Protein AF-A0A0E3SSD9-F1 (afdb_monomer_lite)

Secondary structure (DSSP, 8-state):
----PPPEEEE-TTS-EEEES---EE-TTSPBPP--SEEEE--BS--TTTTB--SGGGTTT---SPPTTSPP--EEEEE-SS-EEEEESTT-----HHHHH-TTTB-SS-SSSB-TTSS-HHHHHHHHTT-TTS-EEEEETTEEE----PPPEEEE-TTS-EEEES-EEE-TT----S-SSEEEE--BS--SSTTB--STTTTTT---TT-

Foldseek 3Di:
DPPQDFWAWEDDFLAFTKIANDQAEAEQVRDGDDDDRIFTAAQALPDPPPRGDPPCSVVPVQGLDAAPPQDDQDWDWDDDDFKIKIFGLRQQLVPCQCCVPCVQAAPDPDPVRGDCVSDDVVSVQVSQVVRQALRMWMDGPNDTGRADDDDFHWYHYFLFWTKTASHYYHYPVDDDGPYNGIHTAHRNSPANNPRHRNNCSVVVVRGDPVD

Sequence (211 aa):
MEKETSPSINVSKNGPYIVKDLKTLRNSKGVFIETKPVIALCRCGGSSNMPFCDGTHLKNDFSGEKEKDRVPDRVDSYVGKHITIHRNRDVCSHVGHCVRNLPSVFKKGEEPWADPDAADPEEIARLIRTCPSGALSYTVNGELHKDYSHGPEIFVLKDGPYNVTGVRLDDPDGSVPETQDHYALCRCGKSRNKPFCDGRHSSAEFKDRKN

InterPro domains:
  IPR010693 Divergent 4Fe-4S mono-cluster [PF06902] (78-139)
  IPR018967 Iron-binding zinc finger, CDGSH type [PF09360] (14-57)
  IPR018967 Iron-binding zinc finger, CDGSH type [PF09360] (159-202)
  IPR018967 Iron-binding zinc finger, CDGSH type [SM00704] (29-63)
  IPR018967 Iron-binding zinc finger, CDGSH type [SM00704] (164-207)
  IPR042216 MitoNEET, CDGSH iron-sulfur domain [G3DSA:3.40.5.90] (6-71)
  IPR042216 MitoNEET, CDGSH iron-sulfur domain [G3DSA:3.40.5.90] (152-211)
  IPR052950 CDGSH iron-sulfur domain-containing protein [PTHR46491] (178-207)

pLDDT: mean 94.8, std 7.68, range [40.22, 98.81]

Organism: NCBI:txid1434104

Radius of gyration: 17.46 Å; chains: 1; bounding box: 55×33×51 Å

Structure (mmCIF, N/CA/C/O backbone):
data_AF-A0A0E3SSD9-F1
#
_entry.id   AF-A0A0E3SSD9-F1
#
loop_
_atom_site.group_PDB
_atom_site.id
_atom_site.type_symbol
_atom_site.label_atom_id
_atom_site.label_alt_id
_atom_site.label_comp_id
_atom_site.label_asym_id
_atom_site.label_entity_id
_atom_site.label_seq_id
_atom_site.pdbx_PDB_ins_code
_atom_site.Cartn_x
_atom_site.Cartn_y
_atom_site.Cartn_z
_atom_site.occupancy
_atom_site.B_iso_or_equiv
_atom_site.auth_seq_id
_atom_site.auth_comp_id
_atom_site.auth_asym_id
_atom_site.auth_atom_id
_atom_site.pdbx_PDB_model_num
ATOM 1 N N . MET A 1 1 ? 33.917 2.398 8.512 1.00 40.22 1 MET A N 1
ATOM 2 C CA . MET A 1 1 ? 32.518 2.374 8.982 1.00 40.22 1 MET A CA 1
ATOM 3 C C . MET A 1 1 ? 31.668 2.903 7.846 1.00 40.22 1 MET A C 1
ATOM 5 O O . MET A 1 1 ? 31.628 4.110 7.640 1.00 40.22 1 MET A O 1
ATOM 9 N N . GLU A 1 2 ? 31.109 2.011 7.030 1.00 47.78 2 GLU A N 1
ATOM 10 C CA . GLU A 1 2 ? 30.095 2.410 6.052 1.00 47.78 2 GLU A CA 1
ATOM 11 C C . GLU A 1 2 ? 28.906 2.956 6.850 1.00 47.78 2 GLU A C 1
ATOM 13 O O . GLU A 1 2 ? 28.436 2.298 7.776 1.00 47.78 2 GLU A O 1
ATOM 18 N N . LYS A 1 3 ? 28.482 4.197 6.581 1.00 46.81 3 LYS A N 1
ATOM 19 C CA . LYS A 1 3 ? 27.206 4.693 7.107 1.00 46.81 3 LYS A CA 1
ATOM 20 C C . LYS A 1 3 ? 26.140 3.749 6.563 1.00 46.81 3 LYS A C 1
ATOM 22 O O . LYS A 1 3 ? 25.983 3.699 5.347 1.00 46.81 3 LYS A O 1
ATOM 27 N N . GLU A 1 4 ? 25.442 3.016 7.427 1.00 56.69 4 GLU A N 1
ATOM 28 C CA . GLU A 1 4 ? 24.241 2.297 7.009 1.00 56.69 4 GLU A CA 1
ATOM 29 C C . GLU A 1 4 ? 23.265 3.325 6.437 1.00 56.69 4 GLU A C 1
ATOM 31 O O . GLU A 1 4 ? 22.736 4.180 7.149 1.00 56.69 4 GLU A O 1
ATOM 36 N N . THR A 1 5 ? 23.104 3.315 5.118 1.00 73.38 5 THR A N 1
ATOM 37 C CA . THR A 1 5 ? 22.121 4.141 4.437 1.00 73.38 5 THR A CA 1
ATOM 38 C C . THR A 1 5 ? 20.762 3.468 4.582 1.00 73.38 5 THR A C 1
ATOM 40 O O . THR A 1 5 ? 20.596 2.285 4.286 1.00 73.38 5 THR A O 1
ATOM 43 N N . SER A 1 6 ? 19.775 4.203 5.096 1.00 89.56 6 SER A N 1
ATOM 44 C CA . SER A 1 6 ? 18.406 3.698 5.195 1.00 89.56 6 SER A CA 1
ATOM 45 C C . SER A 1 6 ? 17.807 3.547 3.792 1.00 89.56 6 SER A C 1
ATOM 47 O O . SER A 1 6 ? 17.923 4.478 2.985 1.00 89.56 6 SER A O 1
ATOM 49 N N . PRO A 1 7 ? 17.148 2.417 3.482 1.00 95.69 7 PRO A N 1
ATOM 50 C CA . PRO A 1 7 ? 16.584 2.204 2.162 1.00 95.69 7 PRO A CA 1
ATOM 51 C C . PRO A 1 7 ? 15.482 3.220 1.863 1.00 95.69 7 PRO A C 1
ATOM 53 O O . PRO A 1 7 ? 14.740 3.666 2.744 1.00 95.69 7 PRO A O 1
ATOM 56 N N . SER A 1 8 ? 15.364 3.578 0.588 1.00 96.88 8 SER A N 1
ATOM 57 C CA . SER A 1 8 ? 14.369 4.542 0.114 1.00 96.88 8 SER A CA 1
ATOM 58 C C . SER A 1 8 ? 13.805 4.147 -1.241 1.00 96.88 8 SER A C 1
ATOM 60 O O . SER A 1 8 ? 14.461 3.467 -2.033 1.00 96.88 8 SER A O 1
ATOM 62 N N . ILE A 1 9 ? 12.583 4.597 -1.506 1.00 98.31 9 ILE A N 1
ATOM 63 C CA . ILE A 1 9 ? 11.909 4.480 -2.794 1.00 98.31 9 ILE A CA 1
ATOM 64 C C . ILE A 1 9 ? 11.649 5.885 -3.311 1.00 98.31 9 ILE A C 1
ATOM 66 O O . ILE A 1 9 ? 10.838 6.605 -2.741 1.00 98.31 9 ILE A O 1
ATOM 70 N N . ASN A 1 10 ? 12.269 6.254 -4.427 1.00 98.06 10 ASN A N 1
ATOM 71 C CA . ASN A 1 10 ? 11.903 7.457 -5.158 1.00 98.06 10 ASN A CA 1
ATOM 72 C C . ASN A 1 10 ? 10.905 7.135 -6.276 1.00 98.06 10 ASN A C 1
ATOM 74 O O . ASN A 1 10 ? 11.099 6.198 -7.057 1.00 98.06 10 ASN A O 1
ATOM 78 N N . VAL A 1 11 ? 9.836 7.921 -6.364 1.00 98.19 11 VAL A N 1
ATOM 79 C CA . VAL A 1 11 ? 8.842 7.801 -7.431 1.00 98.19 11 VAL A CA 1
ATOM 80 C C . VAL A 1 11 ? 9.292 8.646 -8.623 1.00 98.19 11 VAL A C 1
ATOM 82 O O . VAL A 1 11 ? 9.301 9.871 -8.566 1.00 98.19 11 VAL A O 1
ATOM 85 N N . SER A 1 12 ? 9.674 7.998 -9.727 1.00 97.19 12 SER A N 1
ATOM 86 C CA . SER A 1 12 ? 10.020 8.713 -10.959 1.00 97.19 12 SER A CA 1
ATOM 87 C C . SER A 1 12 ? 8.753 9.148 -11.696 1.00 97.19 12 SER A C 1
ATOM 89 O O . SER A 1 12 ? 7.863 8.321 -11.927 1.00 97.19 12 SER A O 1
ATOM 91 N N . LYS A 1 13 ? 8.672 10.417 -12.118 1.00 96.44 13 LYS A N 1
ATOM 92 C CA . LYS A 1 13 ? 7.549 10.947 -12.907 1.00 96.44 13 LYS A CA 1
ATOM 93 C C . LYS A 1 13 ? 7.315 10.104 -14.161 1.00 96.44 13 LYS A C 1
ATOM 95 O O . LYS A 1 13 ? 8.230 9.918 -14.956 1.00 96.44 13 LYS A O 1
ATOM 100 N N . ASN A 1 14 ? 6.100 9.567 -14.316 1.00 97.12 14 ASN A N 1
ATOM 101 C CA . ASN A 1 14 ? 5.726 8.632 -15.395 1.00 97.12 14 ASN A CA 1
ATOM 102 C C . ASN A 1 14 ? 6.717 7.465 -15.596 1.00 97.12 14 ASN A C 1
ATOM 104 O O . ASN A 1 14 ? 6.816 6.888 -16.674 1.00 97.12 14 ASN A O 1
ATOM 108 N N . GLY A 1 15 ? 7.453 7.109 -14.545 1.00 97.50 15 GLY A N 1
ATOM 109 C CA . GLY A 1 15 ? 8.540 6.144 -14.588 1.00 97.50 15 GLY A CA 1
ATOM 110 C C . GLY A 1 15 ? 8.447 5.080 -13.493 1.00 97.50 15 GLY A C 1
ATOM 111 O O . GLY A 1 15 ? 7.407 4.933 -12.837 1.00 97.50 15 GLY A O 1
ATOM 112 N N . PRO A 1 16 ? 9.519 4.295 -13.313 1.00 98.62 16 PRO A N 1
ATOM 113 C CA . PRO A 1 16 ? 9.596 3.244 -12.306 1.00 98.62 16 PRO A CA 1
ATOM 114 C C . PRO A 1 16 ? 9.715 3.793 -10.879 1.00 98.62 16 PRO A C 1
ATOM 116 O O . PRO A 1 16 ? 9.909 4.987 -10.655 1.00 98.62 16 PRO A O 1
ATOM 119 N N . TYR A 1 17 ? 9.656 2.884 -9.911 1.00 98.81 17 TYR A N 1
ATOM 120 C CA . TYR A 1 17 ? 10.151 3.151 -8.565 1.00 98.81 17 TYR A CA 1
ATOM 121 C C . TYR A 1 17 ? 11.665 2.939 -8.539 1.00 98.81 17 TYR A C 1
ATOM 123 O O . TYR A 1 17 ? 12.134 1.857 -8.891 1.00 98.81 17 TYR A O 1
ATOM 131 N N . ILE A 1 18 ? 12.426 3.950 -8.134 1.00 98.62 18 ILE A N 1
ATOM 132 C CA . ILE A 1 18 ? 13.876 3.854 -7.952 1.00 98.62 18 ILE A CA 1
ATOM 133 C C . ILE A 1 18 ? 14.143 3.507 -6.493 1.00 98.62 18 ILE A C 1
ATOM 135 O O . ILE A 1 18 ? 13.983 4.350 -5.615 1.00 98.62 18 ILE A O 1
ATOM 139 N N . VAL A 1 19 ? 14.528 2.262 -6.237 1.00 98.44 19 VAL A N 1
ATOM 140 C CA . VAL A 1 19 ? 14.798 1.758 -4.888 1.00 98.44 19 VAL A CA 1
ATOM 141 C C . VAL A 1 19 ? 16.296 1.807 -4.632 1.00 98.44 19 VAL A C 1
ATOM 143 O O . VAL A 1 19 ? 17.075 1.341 -5.468 1.00 98.44 19 VAL A O 1
ATOM 146 N N . LYS A 1 20 ? 16.694 2.363 -3.489 1.00 98.19 20 LYS A N 1
ATOM 147 C CA . LYS A 1 20 ? 18.092 2.474 -3.057 1.00 98.19 20 LYS A CA 1
ATOM 148 C C . LYS A 1 20 ? 18.333 1.665 -1.791 1.00 98.19 20 LYS A C 1
ATOM 150 O O . LYS A 1 20 ? 17.484 1.669 -0.903 1.00 98.19 20 LYS A O 1
ATOM 155 N N . ASP A 1 21 ? 19.484 1.003 -1.731 1.00 96.44 21 ASP A N 1
ATOM 156 C CA . ASP A 1 21 ? 20.052 0.339 -0.550 1.00 96.44 21 ASP A CA 1
ATOM 157 C C . ASP A 1 21 ? 19.151 -0.714 0.127 1.00 96.44 21 ASP A C 1
ATOM 159 O O . ASP A 1 21 ? 19.334 -1.070 1.291 1.00 96.44 21 ASP A O 1
ATOM 163 N N . LEU A 1 22 ? 18.184 -1.271 -0.610 1.00 97.00 22 LEU A N 1
ATOM 164 C CA . LEU A 1 22 ? 17.330 -2.356 -0.129 1.00 97.00 22 LEU A CA 1
ATOM 165 C C . LEU A 1 22 ? 18.008 -3.716 -0.338 1.00 97.00 22 LEU A C 1
ATOM 167 O O . LEU A 1 22 ? 18.375 -4.066 -1.460 1.00 97.00 22 LEU A O 1
ATOM 171 N N . LYS A 1 23 ? 18.102 -4.523 0.723 1.00 96.38 23 LYS A N 1
ATOM 172 C CA . LYS A 1 23 ? 18.657 -5.895 0.687 1.00 96.38 23 LYS A CA 1
ATOM 173 C C . LYS A 1 23 ? 17.583 -6.993 0.663 1.00 96.38 23 LYS A C 1
ATOM 175 O O . LYS A 1 23 ? 17.869 -8.147 0.373 1.00 96.38 23 LYS A O 1
ATOM 180 N N . THR A 1 24 ? 16.346 -6.633 0.976 1.00 97.19 24 THR A N 1
ATOM 181 C CA . THR A 1 24 ? 15.229 -7.530 1.298 1.00 97.19 24 THR A CA 1
ATOM 182 C C . THR A 1 24 ? 14.100 -7.344 0.285 1.00 97.19 24 THR A C 1
ATOM 184 O O . THR A 1 24 ? 13.048 -6.780 0.570 1.00 97.19 24 THR A O 1
ATOM 187 N N . LEU A 1 25 ? 14.334 -7.800 -0.946 1.00 98.25 25 LEU A N 1
ATOM 188 C CA . LEU A 1 25 ? 13.302 -7.902 -1.977 1.00 98.25 25 LEU A CA 1
ATOM 189 C C . LEU A 1 25 ? 12.873 -9.366 -2.094 1.00 98.25 25 LEU A C 1
ATOM 191 O O . LEU A 1 25 ? 13.704 -10.224 -2.383 1.00 98.25 25 LEU A O 1
ATOM 195 N N . ARG A 1 26 ? 11.589 -9.668 -1.885 1.00 97.56 26 ARG A N 1
ATOM 196 C CA . ARG A 1 26 ? 11.049 -11.036 -1.958 1.00 97.56 26 ARG A CA 1
ATOM 197 C C . ARG A 1 26 ? 9.900 -11.146 -2.946 1.00 97.56 26 ARG A C 1
ATOM 199 O O . ARG A 1 26 ? 9.116 -10.217 -3.112 1.00 97.56 26 ARG A O 1
ATOM 206 N N . ASN A 1 27 ? 9.795 -12.296 -3.598 1.00 96.31 27 ASN A N 1
ATOM 207 C CA . ASN A 1 27 ? 8.688 -12.616 -4.493 1.00 96.31 27 ASN A CA 1
ATOM 208 C C . ASN A 1 27 ? 7.567 -13.380 -3.762 1.00 96.31 27 ASN A C 1
ATOM 210 O O . ASN A 1 27 ? 7.708 -13.769 -2.604 1.00 96.31 27 ASN A O 1
ATOM 214 N N . SER A 1 28 ? 6.465 -13.649 -4.459 1.00 95.56 28 SER A N 1
ATOM 215 C CA . SER A 1 28 ? 5.277 -14.304 -3.901 1.00 95.56 28 SER A CA 1
ATOM 216 C C . SER A 1 28 ? 5.506 -15.748 -3.436 1.00 95.56 28 SER A C 1
ATOM 218 O O . SER A 1 28 ? 4.728 -16.269 -2.640 1.00 95.56 28 SER A O 1
ATOM 220 N N . LYS A 1 29 ? 6.594 -16.382 -3.892 1.00 95.00 29 LYS A N 1
ATOM 221 C CA . LYS A 1 29 ? 7.043 -17.722 -3.481 1.00 95.00 29 LYS A CA 1
ATOM 222 C C . LYS A 1 29 ? 7.970 -17.681 -2.259 1.00 95.00 29 LYS A C 1
ATOM 224 O O . LYS A 1 29 ? 8.508 -18.713 -1.876 1.00 95.00 29 LYS A O 1
ATOM 229 N N . GLY A 1 30 ? 8.196 -16.501 -1.676 1.00 94.19 30 GLY A N 1
ATOM 230 C CA . GLY A 1 30 ? 9.108 -16.297 -0.549 1.00 94.19 30 GLY A CA 1
ATOM 231 C C . GLY A 1 30 ? 10.590 -16.285 -0.933 1.00 94.19 30 GLY A C 1
ATOM 232 O O . GLY A 1 30 ? 11.442 -16.266 -0.048 1.00 94.19 30 GLY A O 1
ATOM 233 N N . VAL A 1 31 ? 10.914 -16.284 -2.230 1.00 96.25 31 VAL A N 1
ATOM 234 C CA . VAL A 1 31 ? 12.299 -16.294 -2.715 1.00 96.25 31 VAL A CA 1
ATOM 235 C C . VAL A 1 31 ? 12.850 -14.871 -2.716 1.00 96.25 31 VAL A C 1
ATOM 237 O O . VAL A 1 31 ? 12.212 -13.955 -3.243 1.00 96.25 31 VAL A O 1
ATOM 240 N N . PHE A 1 32 ? 14.045 -14.696 -2.149 1.00 97.06 32 PHE A N 1
ATOM 241 C CA . PHE A 1 32 ? 14.790 -13.444 -2.235 1.00 97.06 32 PHE A CA 1
ATOM 242 C C . PHE A 1 32 ? 15.255 -13.193 -3.670 1.00 97.06 32 PHE A C 1
ATOM 244 O O . PHE A 1 32 ? 15.819 -14.071 -4.322 1.00 97.06 32 PHE A O 1
ATOM 251 N N . ILE A 1 33 ? 15.013 -11.981 -4.152 1.00 96.44 33 ILE A N 1
ATOM 252 C CA . ILE A 1 33 ? 15.488 -11.494 -5.440 1.00 96.44 33 ILE A CA 1
ATOM 253 C C . ILE A 1 33 ? 16.773 -10.710 -5.182 1.00 96.44 33 ILE A C 1
ATOM 255 O O . ILE A 1 33 ? 16.797 -9.833 -4.320 1.00 96.44 33 ILE A O 1
ATOM 259 N N . GLU A 1 34 ? 17.826 -11.010 -5.939 1.00 96.06 34 GLU A N 1
ATOM 260 C CA . GLU A 1 34 ? 19.091 -10.280 -5.865 1.00 96.06 34 GLU A CA 1
ATOM 261 C C . GLU A 1 34 ? 18.872 -8.778 -6.111 1.00 96.06 34 GLU A C 1
ATOM 263 O O . GLU A 1 34 ? 18.229 -8.373 -7.087 1.00 96.06 34 GLU A O 1
ATOM 268 N N . THR A 1 35 ? 19.414 -7.948 -5.220 1.00 96.38 35 THR A N 1
ATOM 269 C CA . THR A 1 35 ? 19.358 -6.491 -5.326 1.00 96.38 35 THR A CA 1
ATOM 270 C C . THR A 1 35 ? 20.739 -5.908 -5.608 1.00 96.38 35 THR A C 1
ATOM 272 O O . THR A 1 35 ? 21.778 -6.488 -5.302 1.00 96.38 35 THR A O 1
ATOM 275 N N . LYS A 1 36 ? 20.743 -4.724 -6.217 1.00 96.25 36 LYS A N 1
ATOM 276 C CA . LYS A 1 36 ? 21.919 -3.860 -6.379 1.00 96.25 36 LYS A CA 1
ATOM 277 C C . LYS A 1 36 ? 21.721 -2.611 -5.510 1.00 96.25 36 LYS A C 1
ATOM 279 O O . LYS A 1 36 ? 20.578 -2.351 -5.131 1.00 96.25 36 LYS A O 1
ATOM 284 N N . PRO A 1 37 ? 22.768 -1.797 -5.254 1.00 96.81 37 PRO A N 1
ATOM 285 C CA . PRO A 1 37 ? 22.624 -0.550 -4.494 1.00 96.81 37 PRO A CA 1
ATOM 286 C C . PRO A 1 37 ? 21.503 0.355 -5.016 1.00 96.81 37 PRO A C 1
ATOM 288 O O . PRO A 1 37 ? 20.844 1.043 -4.246 1.00 96.81 37 PRO A O 1
ATOM 291 N N . VAL A 1 38 ? 21.244 0.312 -6.328 1.00 98.06 38 VAL A N 1
ATOM 292 C CA . VAL A 1 38 ? 20.074 0.936 -6.945 1.00 98.06 38 VAL A CA 1
ATOM 293 C C . VAL A 1 38 ? 19.403 -0.051 -7.896 1.00 98.06 38 VAL A C 1
ATOM 295 O O . VAL A 1 38 ? 20.059 -0.623 -8.769 1.00 98.06 38 VAL A O 1
ATOM 298 N N . ILE A 1 39 ? 18.089 -0.217 -7.758 1.00 98.50 39 ILE A N 1
ATOM 299 C CA . ILE A 1 39 ? 17.244 -0.989 -8.679 1.00 98.50 39 ILE A CA 1
ATOM 300 C C . ILE A 1 39 ? 16.040 -0.153 -9.122 1.00 98.50 39 ILE A C 1
ATOM 302 O O . ILE A 1 39 ? 15.561 0.713 -8.393 1.00 98.50 39 ILE A O 1
ATOM 306 N N . ALA A 1 40 ? 15.525 -0.429 -10.318 1.00 98.69 40 ALA A N 1
ATOM 307 C CA . ALA A 1 40 ? 14.298 0.179 -10.822 1.00 98.69 40 ALA A CA 1
ATOM 308 C C . ALA A 1 40 ? 13.185 -0.875 -10.864 1.00 98.69 40 ALA A C 1
ATOM 310 O O . ALA A 1 40 ? 13.286 -1.839 -11.624 1.00 98.69 40 ALA A O 1
ATOM 311 N N . LEU A 1 41 ? 12.122 -0.697 -10.078 1.00 98.75 41 LEU A N 1
ATOM 312 C CA . LEU A 1 41 ? 10.953 -1.579 -10.076 1.00 98.75 41 LEU A CA 1
ATOM 313 C C . LEU A 1 41 ? 9.869 -1.055 -11.022 1.00 98.75 41 LEU A C 1
ATOM 315 O O . LEU A 1 41 ? 9.578 0.142 -11.079 1.00 98.75 41 LEU A O 1
ATOM 319 N N . CYS A 1 42 ? 9.254 -1.961 -11.779 1.00 98.50 42 CYS A N 1
ATOM 320 C CA . CYS A 1 42 ? 8.204 -1.629 -12.731 1.00 98.50 42 CYS A CA 1
ATOM 321 C C . CYS A 1 42 ? 6.972 -1.076 -12.004 1.00 98.50 42 CYS A C 1
ATOM 323 O O . CYS A 1 42 ? 6.457 -1.712 -11.086 1.00 98.50 42 CYS A O 1
ATOM 325 N N . ARG A 1 43 ? 6.484 0.082 -12.459 1.00 98.31 43 ARG A N 1
ATOM 326 C CA . ARG A 1 43 ? 5.251 0.729 -11.979 1.00 98.31 43 ARG A CA 1
ATOM 327 C C . ARG A 1 43 ? 4.117 0.708 -13.013 1.00 98.31 43 ARG A C 1
ATOM 329 O O . ARG A 1 43 ? 2.948 0.827 -12.654 1.00 98.31 43 ARG A O 1
ATOM 336 N N . CYS A 1 44 ? 4.458 0.540 -14.294 1.00 98.25 44 CYS A N 1
ATOM 337 C CA . CYS A 1 44 ? 3.515 0.636 -15.409 1.00 98.25 44 CYS A CA 1
ATOM 338 C C . CYS A 1 44 ? 2.775 -0.670 -15.741 1.00 98.25 44 CYS A C 1
ATOM 340 O O . CYS A 1 44 ? 1.892 -0.653 -16.592 1.00 98.25 44 CYS A O 1
ATOM 342 N N . GLY A 1 45 ? 3.160 -1.798 -15.134 1.00 97.19 45 GLY A N 1
ATOM 343 C CA . GLY A 1 45 ? 2.589 -3.125 -15.393 1.00 97.19 45 GLY A CA 1
ATOM 344 C C . GLY A 1 45 ? 3.005 -3.787 -16.712 1.00 97.19 45 GLY A C 1
ATOM 345 O O . GLY A 1 45 ? 2.616 -4.922 -16.953 1.00 97.19 45 GLY A O 1
ATOM 346 N N . GLY A 1 46 ? 3.782 -3.108 -17.561 1.00 96.62 46 GLY A N 1
ATOM 347 C CA . GLY A 1 46 ? 4.118 -3.583 -18.911 1.00 96.62 46 GLY A CA 1
ATOM 348 C C . GLY A 1 46 ? 5.489 -4.242 -19.070 1.00 96.62 46 GLY A C 1
ATOM 349 O O . GLY A 1 46 ? 5.808 -4.687 -20.166 1.00 96.62 46 GLY A O 1
ATOM 350 N N . SER A 1 47 ? 6.321 -4.280 -18.025 1.00 97.19 47 SER A N 1
ATOM 351 C CA . SER A 1 47 ? 7.691 -4.793 -18.154 1.00 97.19 47 SER A CA 1
ATOM 352 C C . SER A 1 47 ? 7.715 -6.285 -18.495 1.00 97.19 47 SER A C 1
ATOM 354 O O . SER A 1 47 ? 7.065 -7.102 -17.846 1.00 97.19 47 SER A O 1
ATOM 356 N N . SER A 1 48 ? 8.546 -6.664 -19.460 1.00 95.81 48 SER A N 1
ATOM 357 C CA . SER A 1 48 ? 8.871 -8.062 -19.749 1.00 95.81 48 SER A CA 1
ATOM 358 C C . SER A 1 48 ? 9.898 -8.631 -18.765 1.00 95.81 48 SER A C 1
ATOM 360 O O . SER A 1 48 ? 10.091 -9.847 -18.709 1.00 95.81 48 SER A O 1
ATOM 362 N N . ASN A 1 49 ? 10.542 -7.781 -17.961 1.00 94.81 49 ASN A N 1
ATOM 363 C CA . ASN A 1 49 ? 11.527 -8.150 -16.944 1.00 94.81 49 ASN A CA 1
ATOM 364 C C . ASN A 1 49 ? 11.012 -7.952 -15.506 1.00 94.81 49 ASN A C 1
ATOM 366 O O . ASN A 1 49 ? 11.788 -7.638 -14.605 1.00 94.81 49 ASN A O 1
ATOM 370 N N . MET A 1 50 ? 9.699 -8.092 -15.282 1.00 94.88 50 MET A N 1
ATOM 371 C CA . MET A 1 50 ? 9.110 -7.952 -13.945 1.00 94.88 50 MET A CA 1
ATOM 372 C C . MET A 1 50 ? 9.833 -8.817 -12.893 1.00 94.88 50 MET A C 1
ATOM 374 O O . MET A 1 50 ? 10.210 -9.951 -13.195 1.00 94.88 50 MET A O 1
ATOM 378 N N . PRO A 1 51 ? 10.021 -8.293 -11.665 1.00 97.06 51 PRO A N 1
ATOM 379 C CA . PRO A 1 51 ? 9.499 -7.017 -11.152 1.00 97.06 51 PRO A CA 1
ATOM 380 C C . PRO A 1 51 ? 10.304 -5.776 -11.576 1.00 97.06 51 PRO A C 1
ATOM 382 O O . PRO A 1 51 ? 9.908 -4.655 -11.264 1.00 97.06 51 PRO A O 1
ATOM 385 N N . PHE A 1 52 ? 11.408 -5.935 -12.301 1.00 98.19 52 PHE A N 1
ATOM 386 C CA . PHE A 1 52 ? 12.259 -4.821 -12.707 1.00 98.19 52 PHE A CA 1
ATOM 387 C C . PHE A 1 52 ? 11.677 -4.035 -13.882 1.00 98.19 52 PHE A C 1
ATOM 389 O O . PHE A 1 52 ? 10.905 -4.545 -14.693 1.00 98.19 52 PHE A O 1
ATOM 396 N N . CYS A 1 53 ? 12.045 -2.763 -13.975 1.00 98.31 53 CYS A N 1
ATOM 397 C CA . CYS A 1 53 ? 11.738 -1.910 -15.114 1.00 98.31 53 CYS A CA 1
ATOM 398 C C . CYS A 1 53 ? 12.662 -2.228 -16.298 1.00 98.31 53 CYS A C 1
ATOM 400 O O . CYS A 1 53 ? 13.865 -2.390 -16.119 1.00 98.31 53 CYS A O 1
ATOM 402 N N . ASP A 1 54 ? 12.106 -2.253 -17.507 1.00 97.88 54 ASP A N 1
ATOM 403 C CA . ASP A 1 54 ? 12.821 -2.453 -18.775 1.00 97.88 54 ASP A CA 1
ATOM 404 C C . ASP A 1 54 ? 12.626 -1.283 -19.764 1.00 97.88 54 ASP A C 1
ATOM 406 O O . ASP A 1 54 ? 12.947 -1.388 -20.945 1.00 97.88 54 ASP A O 1
ATOM 410 N N . GLY A 1 55 ? 12.066 -0.164 -19.292 1.00 98.06 55 GLY A N 1
ATOM 411 C CA . GLY A 1 55 ? 11.775 1.009 -20.120 1.00 98.06 55 GLY A CA 1
ATOM 412 C C . GLY A 1 55 ? 10.428 0.979 -20.849 1.00 98.06 55 GLY A C 1
ATOM 413 O O . GLY A 1 55 ? 10.085 1.967 -21.492 1.00 98.06 55 GLY A O 1
ATOM 414 N N . THR A 1 56 ? 9.616 -0.078 -20.715 1.00 98.31 56 THR A N 1
ATOM 415 C CA . THR A 1 56 ? 8.308 -0.174 -21.401 1.00 98.31 56 THR A CA 1
ATOM 416 C C . THR A 1 56 ? 7.366 1.003 -21.109 1.00 98.31 56 THR A C 1
ATOM 418 O O . THR A 1 56 ? 6.564 1.369 -21.963 1.00 98.31 56 THR A O 1
ATOM 421 N N . HIS A 1 57 ? 7.498 1.652 -19.946 1.00 98.12 57 HIS A N 1
ATOM 422 C CA . HIS A 1 57 ? 6.718 2.842 -19.578 1.00 98.12 57 HIS A CA 1
ATOM 423 C C . HIS A 1 57 ? 6.835 4.009 -20.579 1.00 98.12 57 HIS A C 1
ATOM 425 O O . HIS A 1 57 ? 5.907 4.797 -20.703 1.00 98.12 57 HIS A O 1
ATOM 431 N N . LEU A 1 58 ? 7.939 4.092 -21.331 1.00 97.88 58 LEU A N 1
ATOM 432 C CA . LEU A 1 58 ? 8.150 5.106 -22.373 1.00 97.88 58 LEU A CA 1
ATOM 433 C C . LEU A 1 58 ? 7.344 4.841 -23.653 1.00 97.88 58 LEU A C 1
ATOM 435 O O . LEU A 1 58 ? 7.291 5.696 -24.530 1.00 97.88 58 LEU A O 1
ATOM 439 N N . LYS A 1 59 ? 6.781 3.637 -23.795 1.00 97.56 59 LYS A N 1
ATOM 440 C CA . LYS A 1 59 ? 6.135 3.148 -25.023 1.00 97.56 59 LYS A CA 1
ATOM 441 C C . LYS A 1 59 ? 4.661 2.791 -24.833 1.00 97.56 59 LYS A C 1
ATOM 443 O O . LYS A 1 59 ? 4.013 2.424 -25.804 1.00 97.56 59 LYS A O 1
ATOM 448 N N . ASN A 1 60 ? 4.155 2.816 -23.599 1.00 96.31 60 ASN A N 1
ATOM 449 C CA . ASN A 1 60 ? 2.801 2.364 -23.266 1.00 96.31 60 ASN A CA 1
ATOM 450 C C . ASN A 1 60 ? 1.935 3.460 -22.626 1.00 96.31 60 ASN A C 1
ATOM 452 O O . ASN A 1 60 ? 0.996 3.141 -21.895 1.00 96.31 60 ASN A O 1
ATOM 456 N N . ASP A 1 61 ? 2.293 4.725 -22.868 1.00 95.50 61 ASP A N 1
ATOM 457 C CA . ASP A 1 61 ? 1.580 5.916 -22.392 1.00 95.50 61 ASP A CA 1
ATOM 458 C C . ASP A 1 61 ? 1.323 5.912 -20.878 1.00 95.50 61 ASP A C 1
ATOM 460 O O . ASP A 1 61 ? 0.300 6.395 -20.385 1.00 95.50 61 ASP A O 1
ATOM 464 N N . PHE A 1 62 ? 2.247 5.329 -20.107 1.00 97.81 62 PHE A N 1
ATOM 465 C CA . PHE A 1 62 ? 2.088 5.242 -18.666 1.00 97.81 62 PHE A CA 1
ATOM 466 C C . PHE A 1 62 ? 2.097 6.633 -18.028 1.00 97.81 62 PHE A C 1
ATOM 468 O O . PHE A 1 62 ? 3.092 7.355 -18.064 1.00 97.81 62 PHE A O 1
ATOM 475 N N . SER A 1 63 ? 0.990 6.962 -17.364 1.00 96.94 63 SER A N 1
ATOM 476 C CA . SER A 1 63 ? 0.881 8.124 -16.491 1.00 96.94 63 SER A CA 1
ATOM 477 C C . SER A 1 63 ? 0.968 7.701 -15.027 1.00 96.94 63 SER A C 1
ATOM 479 O O . SER A 1 63 ? 0.226 6.830 -14.560 1.00 96.94 63 SER A O 1
ATOM 481 N N . GLY A 1 64 ? 1.883 8.338 -14.301 1.00 95.88 64 GLY A N 1
ATOM 482 C CA . GLY A 1 64 ? 2.050 8.213 -12.858 1.00 95.88 64 GLY A CA 1
ATOM 483 C C . GLY A 1 64 ? 1.110 9.099 -12.042 1.00 95.88 64 GLY A C 1
ATOM 484 O O . GLY A 1 64 ? 1.150 9.004 -10.820 1.00 95.88 64 GLY A O 1
ATOM 485 N N . GLU A 1 65 ? 0.292 9.920 -12.701 1.00 95.50 65 GLU A N 1
ATOM 486 C CA . GLU A 1 65 ? -0.578 10.915 -12.075 1.00 95.50 65 GLU A CA 1
ATOM 487 C C . GLU A 1 65 ? -1.762 10.265 -11.338 1.00 95.50 65 GLU A C 1
ATOM 489 O O . GLU A 1 65 ? -2.235 9.171 -11.690 1.00 95.50 65 GLU A O 1
ATOM 494 N N . LYS A 1 66 ? -2.267 10.972 -10.322 1.00 94.75 66 LYS A N 1
ATOM 495 C CA . LYS A 1 66 ? -3.522 10.644 -9.633 1.00 94.75 66 LYS A CA 1
ATOM 496 C C . LYS A 1 66 ? -4.716 11.030 -10.515 1.00 94.75 66 LYS A C 1
ATOM 498 O O . LYS A 1 66 ? -4.771 12.131 -11.058 1.00 94.75 66 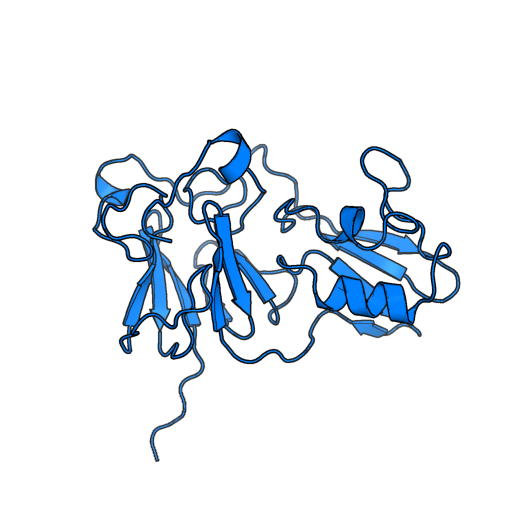LYS A O 1
ATOM 503 N N . GLU A 1 67 ? -5.694 10.138 -10.641 1.00 94.62 67 GLU A N 1
ATOM 504 C CA . GLU A 1 67 ? -6.930 10.404 -11.387 1.00 94.62 67 GLU A CA 1
ATOM 505 C C . GLU A 1 67 ? -7.903 11.254 -10.551 1.00 94.62 67 GLU A C 1
ATOM 507 O O . GLU A 1 67 ? -7.950 11.148 -9.326 1.00 94.62 67 GLU A O 1
ATOM 512 N N . LYS A 1 68 ? -8.704 12.103 -11.213 1.00 92.94 68 LYS A N 1
ATOM 513 C CA . LYS A 1 68 ? -9.631 13.040 -10.544 1.00 92.94 68 LYS A CA 1
ATOM 514 C C . LYS A 1 68 ? -10.765 12.345 -9.787 1.00 92.94 68 LYS A C 1
ATOM 516 O O . LYS A 1 68 ? -11.274 12.900 -8.823 1.00 92.94 68 LYS A O 1
ATOM 521 N N . ASP A 1 69 ? -11.163 11.158 -10.231 1.00 91.75 69 ASP A N 1
ATOM 522 C CA . ASP A 1 69 ? -12.241 10.353 -9.650 1.00 91.75 69 ASP A CA 1
ATOM 523 C C . ASP A 1 69 ? -11.714 9.248 -8.714 1.00 91.75 69 ASP A C 1
ATOM 525 O O . ASP A 1 69 ? -12.392 8.242 -8.473 1.00 91.75 69 ASP A O 1
ATOM 529 N N . ARG A 1 70 ? -10.489 9.415 -8.189 1.00 94.06 70 ARG A N 1
ATOM 530 C CA . ARG A 1 70 ? -9.977 8.590 -7.092 1.00 94.06 70 ARG A CA 1
ATOM 531 C C . ARG A 1 70 ? -10.800 8.802 -5.821 1.00 94.06 70 ARG A C 1
ATOM 533 O O . ARG A 1 70 ? -11.470 9.819 -5.646 1.00 94.06 70 ARG A O 1
ATOM 540 N N . VAL A 1 71 ? -10.699 7.846 -4.905 1.00 92.12 71 VAL A N 1
ATOM 541 C CA . VAL A 1 71 ? -11.217 8.023 -3.546 1.00 92.12 71 VAL A CA 1
ATOM 542 C C . VAL A 1 71 ? -10.479 9.205 -2.898 1.00 92.12 71 VAL A C 1
ATOM 544 O O . VAL A 1 71 ? -9.260 9.256 -2.994 1.00 92.12 71 VAL A O 1
ATOM 547 N N . PRO A 1 72 ? -11.168 10.183 -2.290 1.00 91.56 72 PRO A N 1
ATOM 548 C CA . PRO A 1 72 ? -10.493 11.276 -1.600 1.00 91.56 72 PRO A CA 1
ATOM 549 C C . PRO A 1 72 ? -9.721 10.791 -0.372 1.00 91.56 72 PRO A C 1
ATOM 551 O O . PRO A 1 72 ? -10.156 9.857 0.305 1.00 91.56 72 PRO A O 1
ATOM 554 N N . ASP A 1 73 ? -8.625 11.481 -0.060 1.00 92.38 73 ASP A N 1
ATOM 555 C CA . ASP A 1 73 ? -7.879 11.294 1.185 1.00 92.38 73 ASP A CA 1
ATOM 556 C C . ASP A 1 73 ? -8.735 11.727 2.378 1.00 92.38 73 ASP A C 1
ATOM 558 O O . ASP A 1 73 ? -9.038 12.909 2.561 1.00 92.38 73 ASP A O 1
ATOM 562 N N . ARG A 1 74 ? -9.222 10.732 3.121 1.00 92.12 74 ARG A N 1
ATOM 563 C CA . ARG A 1 74 ? -10.125 10.903 4.256 1.00 92.12 74 ARG A CA 1
ATOM 564 C C . ARG A 1 74 ? -9.998 9.715 5.199 1.00 92.12 74 ARG A C 1
ATOM 566 O O . ARG A 1 74 ? -10.106 8.558 4.778 1.00 92.12 74 ARG A O 1
ATOM 573 N N . VAL A 1 75 ? -9.871 10.037 6.483 1.00 95.62 75 VAL A N 1
ATOM 574 C CA . VAL A 1 75 ? -9.918 9.080 7.586 1.00 95.62 75 VAL A CA 1
ATOM 575 C C . VAL A 1 75 ? -11.336 9.014 8.147 1.00 95.62 75 VAL A C 1
ATOM 577 O O . VAL A 1 75 ? -11.880 10.019 8.602 1.00 95.62 75 VAL A O 1
ATOM 580 N N . ASP A 1 76 ? -11.926 7.824 8.116 1.00 96.50 76 ASP A N 1
ATOM 581 C CA . ASP A 1 76 ? -13.165 7.503 8.821 1.00 96.50 76 ASP A CA 1
ATOM 582 C C . ASP A 1 76 ? -12.829 6.844 10.167 1.00 96.50 76 ASP A C 1
ATOM 584 O O . ASP A 1 76 ? -11.941 5.992 10.234 1.00 96.50 76 ASP A O 1
ATOM 588 N N . SER A 1 77 ? -13.535 7.231 11.232 1.00 98.19 77 SER A N 1
ATOM 589 C CA . SER A 1 77 ? -13.301 6.740 12.596 1.00 98.19 77 SER A CA 1
ATOM 590 C C . SER A 1 77 ? -14.546 6.063 13.155 1.00 98.19 77 SER A C 1
ATOM 592 O O . SER A 1 77 ? -15.642 6.614 13.076 1.00 98.19 77 SER A O 1
ATOM 594 N N . TYR A 1 78 ? -14.357 4.898 13.767 1.00 98.44 78 TYR A N 1
ATOM 595 C CA . TYR A 1 78 ? -15.397 4.089 14.395 1.00 98.44 78 TYR A CA 1
ATOM 596 C C . TYR A 1 78 ? -15.052 3.963 15.874 1.00 98.44 78 TYR A C 1
ATOM 598 O O . TYR A 1 78 ? -14.032 3.370 16.223 1.00 98.44 78 TYR A O 1
ATOM 606 N N . VAL A 1 79 ? -15.863 4.576 16.732 1.00 98.50 79 VAL A N 1
ATOM 607 C CA . VAL A 1 79 ? -15.587 4.693 18.169 1.00 98.50 79 VAL A CA 1
ATOM 608 C C . VAL A 1 79 ? -16.282 3.556 18.911 1.00 98.50 79 VAL A C 1
ATOM 610 O O . VAL A 1 79 ? -17.506 3.467 18.872 1.00 98.50 79 VAL A O 1
ATOM 613 N N . GLY A 1 80 ? -15.505 2.708 19.585 1.00 98.25 80 GLY A N 1
ATOM 614 C CA . GLY A 1 80 ? -16.006 1.735 20.558 1.00 98.25 80 GLY A CA 1
ATOM 615 C C . GLY A 1 80 ? -15.664 2.125 21.992 1.00 98.25 80 GLY A C 1
ATOM 616 O O . GLY A 1 80 ? -15.088 3.182 22.256 1.00 98.25 80 GLY A O 1
ATOM 617 N N . LYS A 1 81 ? -15.990 1.240 22.935 1.00 98.12 81 LYS A N 1
ATOM 618 C CA . LYS A 1 81 ? -15.791 1.456 24.379 1.00 98.12 81 LYS A CA 1
ATOM 619 C C . LYS A 1 81 ? -14.321 1.465 24.789 1.00 98.12 81 LYS A C 1
ATOM 621 O O . LYS A 1 81 ? -13.945 2.198 25.700 1.00 98.12 81 LYS A O 1
ATOM 626 N N . HIS A 1 82 ? -13.505 0.630 24.146 1.00 98.25 82 HIS A N 1
ATOM 627 C CA . HIS A 1 82 ? -12.106 0.394 24.532 1.00 98.25 82 HIS A CA 1
ATOM 628 C C . HIS A 1 82 ? -11.100 0.662 23.410 1.00 98.25 82 HIS A C 1
ATOM 630 O O . HIS A 1 82 ? -9.907 0.792 23.676 1.00 98.25 82 HIS A O 1
ATOM 636 N N . ILE A 1 83 ? -11.569 0.763 22.166 1.00 98.75 83 ILE A N 1
ATOM 637 C CA . ILE A 1 83 ? -10.745 1.018 20.988 1.00 98.75 83 ILE A CA 1
ATOM 638 C C . ILE A 1 83 ? -11.530 1.853 19.978 1.00 98.75 83 ILE A C 1
ATOM 640 O O . ILE A 1 83 ? -12.730 1.665 19.786 1.00 98.75 83 ILE A O 1
ATOM 644 N N . THR A 1 84 ? -10.845 2.786 19.324 1.00 98.81 84 THR A N 1
ATOM 645 C CA . THR A 1 84 ? -11.343 3.467 18.125 1.00 98.81 84 THR A CA 1
ATOM 646 C C . THR A 1 84 ? -10.593 2.929 16.917 1.00 98.81 84 THR A C 1
ATOM 648 O O . THR A 1 84 ? -9.366 2.888 16.926 1.00 98.81 84 THR A O 1
ATOM 651 N N . ILE A 1 85 ? -11.318 2.512 15.882 1.00 98.75 85 ILE A N 1
ATOM 652 C CA . ILE A 1 85 ? -10.747 2.052 14.613 1.00 98.75 85 ILE A CA 1
ATOM 653 C C . ILE A 1 85 ? -10.720 3.232 13.646 1.00 98.75 85 ILE A C 1
ATOM 655 O O . ILE A 1 85 ? -11.744 3.883 13.444 1.00 98.75 85 ILE A O 1
ATOM 659 N N . HIS A 1 86 ? -9.583 3.469 13.003 1.00 98.25 86 HIS A N 1
ATOM 660 C CA . HIS A 1 86 ? -9.428 4.473 11.956 1.00 98.25 86 HIS A CA 1
ATOM 661 C C . HIS A 1 86 ? -9.171 3.799 10.611 1.00 98.25 86 HIS A C 1
ATOM 663 O O . HIS A 1 86 ? -8.441 2.809 10.521 1.00 98.25 86 HIS A O 1
ATOM 669 N N . ARG A 1 87 ? -9.761 4.349 9.551 1.00 97.06 87 ARG A N 1
ATOM 670 C CA . ARG A 1 87 ? -9.578 3.881 8.180 1.00 97.06 87 ARG A CA 1
ATOM 671 C C . ARG A 1 87 ? -9.324 5.052 7.243 1.00 97.06 87 ARG A C 1
ATOM 673 O O . ARG A 1 87 ? -10.254 5.797 6.949 1.00 97.06 87 ARG A O 1
ATOM 680 N N . ASN A 1 88 ? -8.124 5.141 6.675 1.00 96.25 88 ASN A N 1
ATOM 681 C CA . ASN A 1 88 ? -7.889 5.980 5.503 1.00 96.25 88 ASN A CA 1
ATOM 682 C C . ASN A 1 88 ? -8.315 5.226 4.234 1.00 96.25 88 ASN A C 1
ATOM 684 O O . ASN A 1 88 ? -7.737 4.202 3.856 1.00 96.25 88 ASN A O 1
ATOM 688 N N . ARG A 1 89 ? -9.367 5.711 3.569 1.00 92.94 89 ARG A N 1
ATOM 689 C CA . ARG A 1 89 ? -9.915 5.043 2.380 1.00 92.94 89 ARG A CA 1
ATOM 690 C C . ARG A 1 89 ? -9.041 5.201 1.138 1.00 92.94 89 ARG A C 1
ATOM 692 O O . ARG A 1 89 ? -9.097 4.321 0.282 1.00 92.94 89 ARG A O 1
ATOM 699 N N . ASP A 1 90 ? -8.263 6.273 1.037 1.00 92.50 90 ASP A N 1
ATOM 700 C CA . ASP A 1 90 ? -7.471 6.601 -0.153 1.00 92.50 90 ASP A CA 1
ATOM 701 C C . ASP A 1 90 ? -6.304 5.632 -0.364 1.00 92.50 90 ASP A C 1
ATOM 703 O O . ASP A 1 90 ? -6.030 5.207 -1.486 1.00 92.50 90 ASP A O 1
ATOM 707 N N . VAL A 1 91 ? -5.654 5.214 0.722 1.00 93.75 91 VAL A N 1
ATOM 708 C CA . VAL A 1 91 ? -4.513 4.284 0.677 1.00 93.75 91 VAL A CA 1
ATOM 709 C C . VAL A 1 91 ? -4.924 2.810 0.804 1.00 93.75 91 VAL A C 1
ATOM 711 O O . VAL A 1 91 ? -4.073 1.925 0.886 1.00 93.75 91 VAL A O 1
ATOM 714 N N . CYS A 1 92 ? -6.224 2.499 0.842 1.00 94.94 92 CYS A N 1
ATOM 715 C CA . CYS A 1 92 ? -6.692 1.119 0.951 1.00 94.94 92 CYS A CA 1
ATOM 716 C C . CYS A 1 92 ? -6.405 0.334 -0.339 1.00 94.94 92 CYS A C 1
ATOM 718 O O . CYS A 1 92 ? -6.985 0.604 -1.387 1.00 94.94 92 CYS A O 1
ATOM 720 N N . SER A 1 93 ? -5.599 -0.729 -0.251 1.00 95.75 93 SER A N 1
ATOM 721 C CA . SER A 1 93 ? -5.312 -1.596 -1.409 1.00 95.75 93 SER A CA 1
ATOM 722 C C . SER A 1 93 ? -6.464 -2.515 -1.813 1.00 95.75 93 SER A C 1
ATOM 724 O O . SER A 1 93 ? -6.332 -3.278 -2.770 1.00 95.75 93 SER A O 1
ATOM 726 N N . HIS A 1 94 ? -7.572 -2.477 -1.064 1.00 94.50 94 HIS A N 1
ATOM 727 C CA . HIS A 1 94 ? -8.753 -3.318 -1.248 1.00 94.50 94 HIS A CA 1
ATOM 728 C C . HIS A 1 94 ? -8.466 -4.828 -1.267 1.00 94.50 94 HIS A C 1
ATOM 730 O O . HIS A 1 94 ? -9.283 -5.619 -1.732 1.00 94.50 94 HIS A O 1
ATOM 736 N N . VAL A 1 95 ? -7.347 -5.255 -0.666 1.00 94.19 95 VAL A N 1
ATOM 737 C CA . VAL A 1 95 ? -6.978 -6.675 -0.590 1.00 94.19 95 VAL A CA 1
ATOM 738 C C . VAL A 1 95 ? -7.971 -7.492 0.236 1.00 94.19 95 VAL A C 1
ATOM 740 O O . VAL A 1 95 ? -8.023 -8.702 0.069 1.00 94.19 95 VAL A O 1
ATOM 743 N N . GLY A 1 96 ? -8.777 -6.868 1.104 1.00 94.44 96 GLY A N 1
ATOM 744 C CA . GLY A 1 96 ? -9.816 -7.531 1.903 1.00 94.44 96 GLY A CA 1
ATOM 745 C C . GLY A 1 96 ? -9.294 -8.288 3.129 1.00 94.44 96 GLY A C 1
ATOM 746 O O . GLY A 1 96 ? -9.969 -9.190 3.611 1.00 94.44 96 GLY A O 1
ATOM 747 N N . HIS A 1 97 ? -8.099 -7.939 3.619 1.00 96.69 97 HIS A N 1
ATOM 748 C CA . HIS A 1 97 ? -7.484 -8.544 4.809 1.00 96.69 97 HIS A CA 1
ATOM 749 C C . HIS A 1 97 ? -8.392 -8.464 6.041 1.00 96.69 97 HIS A C 1
ATOM 751 O O . HIS A 1 97 ? -8.657 -9.476 6.676 1.00 96.69 97 HIS A O 1
ATOM 757 N N . CYS A 1 98 ? -8.931 -7.282 6.333 1.00 97.50 98 CYS A N 1
ATOM 758 C CA . CYS A 1 98 ? -9.759 -7.046 7.513 1.00 97.50 98 CYS A CA 1
ATOM 759 C C . CYS A 1 98 ? -11.089 -7.815 7.486 1.00 97.50 98 CYS A C 1
ATOM 761 O O . CYS A 1 98 ? -11.357 -8.616 8.376 1.00 97.50 98 CYS A O 1
ATOM 763 N N . VAL A 1 99 ? -11.876 -7.648 6.420 1.00 97.50 99 VAL A N 1
ATOM 764 C CA . VAL A 1 99 ? -13.197 -8.288 6.270 1.00 97.50 99 VAL A CA 1
ATOM 765 C C . VAL A 1 99 ? -13.137 -9.816 6.188 1.00 97.50 99 VAL A C 1
ATOM 767 O O . VAL A 1 99 ? -14.133 -10.470 6.468 1.00 97.50 99 VAL A O 1
ATOM 770 N N . ARG A 1 100 ? -12.000 -10.406 5.790 1.00 97.31 100 ARG A N 1
ATOM 771 C CA . ARG A 1 100 ? -11.833 -11.869 5.772 1.00 97.31 100 ARG A CA 1
ATOM 772 C C . ARG A 1 100 ? -11.379 -12.436 7.109 1.00 97.31 100 ARG A C 1
ATOM 774 O O . ARG A 1 100 ? -11.803 -13.532 7.451 1.00 97.31 100 ARG A O 1
ATOM 781 N N . ASN A 1 101 ? -10.507 -11.725 7.822 1.00 98.12 101 ASN A N 1
ATOM 782 C CA . ASN A 1 101 ? -9.871 -12.254 9.027 1.00 98.12 101 ASN A CA 1
ATOM 783 C C . ASN A 1 101 ? -10.598 -11.872 10.326 1.00 98.12 101 ASN A C 1
ATOM 785 O O . ASN A 1 101 ? -10.389 -12.548 11.324 1.00 98.12 101 ASN A O 1
ATOM 789 N N . LEU A 1 102 ? -11.462 -10.847 10.330 1.00 98.25 102 LEU A N 1
ATOM 790 C CA . LEU A 1 102 ? -12.308 -10.510 11.488 1.00 98.25 102 LEU A CA 1
ATOM 791 C C . LEU A 1 102 ? -13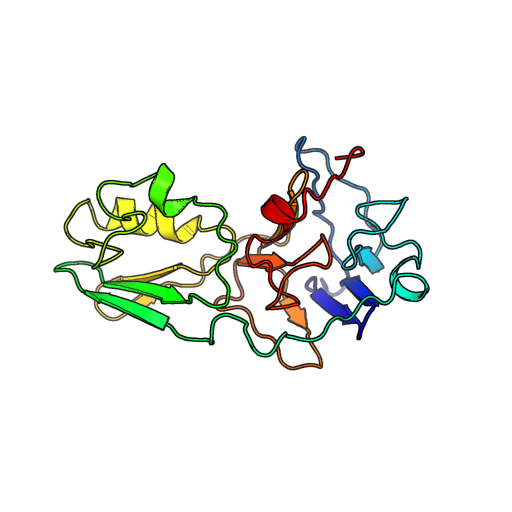.677 -9.945 11.048 1.00 98.25 102 LEU A C 1
ATOM 793 O O . LEU A 1 102 ? -13.968 -8.764 11.253 1.00 98.25 102 LEU A O 1
ATOM 797 N N . PRO A 1 103 ? -14.532 -10.769 10.410 1.00 97.94 103 PRO A N 1
ATOM 798 C CA . PRO A 1 103 ? -15.832 -10.340 9.881 1.00 97.94 103 PRO A CA 1
ATOM 799 C C . PRO A 1 103 ? -16.862 -9.973 10.964 1.00 97.94 103 PRO A C 1
ATOM 801 O O . PRO A 1 103 ? -17.895 -9.377 10.655 1.00 97.94 103 PRO A O 1
ATOM 804 N N . SER A 1 104 ? -16.621 -10.318 12.235 1.00 98.00 104 SER A N 1
ATOM 805 C CA . SER A 1 104 ? -17.421 -9.816 13.360 1.00 98.00 104 SER A CA 1
ATOM 806 C C . SER A 1 104 ? -17.300 -8.297 13.488 1.00 98.00 104 SER A C 1
ATOM 808 O O . SER A 1 104 ? -18.318 -7.644 13.693 1.00 98.00 104 SER A O 1
ATOM 810 N N . VAL A 1 105 ? -16.101 -7.754 13.257 1.00 98.62 105 VAL A N 1
ATOM 811 C CA . VAL A 1 105 ? -15.771 -6.326 13.364 1.00 98.62 105 VAL A CA 1
ATOM 812 C C . VAL A 1 105 ? -15.916 -5.616 12.024 1.00 98.62 105 VAL A C 1
ATOM 814 O O . VAL A 1 105 ? -16.579 -4.592 11.961 1.00 98.62 105 VAL A O 1
ATOM 817 N N . PHE A 1 106 ? -15.336 -6.144 10.941 1.00 98.31 106 PHE A N 1
ATOM 818 C CA . PHE A 1 106 ? -15.283 -5.459 9.642 1.00 98.31 106 PHE A CA 1
ATOM 819 C C . PHE A 1 106 ? -16.319 -6.006 8.657 1.00 98.31 106 PHE A C 1
ATOM 821 O O . PHE A 1 106 ? -16.235 -7.159 8.227 1.00 98.31 106 PHE A O 1
ATOM 828 N N . LYS A 1 107 ? -17.256 -5.159 8.228 1.00 96.25 107 LYS A N 1
ATOM 829 C CA . LYS A 1 107 ? -18.415 -5.547 7.421 1.00 96.25 107 LYS A CA 1
ATOM 830 C C . LYS A 1 107 ? -18.265 -5.138 5.964 1.00 96.25 107 LYS A C 1
ATOM 832 O O . LYS A 1 107 ? -18.018 -3.981 5.626 1.00 96.25 107 LYS A O 1
ATOM 837 N N . LYS A 1 108 ? -18.418 -6.089 5.043 1.00 93.75 108 LYS A N 1
ATOM 838 C CA . LYS A 1 108 ? -18.385 -5.791 3.606 1.00 93.75 108 LYS A CA 1
ATOM 839 C C . LYS A 1 108 ? -19.773 -5.350 3.141 1.00 93.75 108 LYS A C 1
ATOM 841 O O . LYS A 1 108 ? -20.659 -6.181 3.017 1.00 93.75 108 LYS A O 1
ATOM 846 N N . GLY A 1 109 ? -19.905 -4.079 2.763 1.00 91.31 109 GLY A N 1
ATOM 847 C CA . GLY A 1 109 ? -21.141 -3.550 2.172 1.00 91.31 109 GLY A CA 1
ATOM 848 C C . GLY A 1 109 ? -22.212 -3.153 3.189 1.00 91.31 109 GLY A C 1
ATOM 849 O O . GLY A 1 109 ? -23.356 -2.959 2.794 1.00 91.31 109 GLY A O 1
ATOM 850 N N . GLU A 1 110 ? -21.843 -3.017 4.462 1.00 94.62 110 GLU A N 1
ATOM 851 C CA . GLU A 1 110 ? -22.727 -2.556 5.536 1.00 94.62 110 GLU A CA 1
ATOM 852 C C . GLU A 1 110 ? -22.227 -1.217 6.094 1.00 94.62 110 GLU A C 1
ATOM 854 O O . GLU A 1 110 ? -21.041 -0.894 5.972 1.00 94.62 110 GLU A O 1
ATOM 859 N N . GLU A 1 111 ? -23.139 -0.458 6.705 1.00 93.69 111 GLU A N 1
ATOM 860 C CA . GLU A 1 111 ? -22.854 0.789 7.416 1.00 93.69 111 GLU A CA 1
ATOM 861 C C . GLU A 1 111 ? -23.460 0.700 8.835 1.00 93.69 111 GLU A C 1
ATOM 863 O O . GLU A 1 111 ? -24.664 0.454 8.945 1.00 93.69 111 GLU A O 1
ATOM 868 N N . PRO A 1 112 ? -22.673 0.883 9.915 1.00 95.56 112 PRO A N 1
ATOM 869 C CA . PRO A 1 112 ? -21.247 1.211 9.914 1.00 95.56 112 PRO A CA 1
ATOM 870 C C . PRO A 1 112 ? -20.368 0.076 9.365 1.00 95.56 112 PRO A C 1
ATOM 872 O O . PRO A 1 112 ? -20.617 -1.103 9.600 1.00 95.56 112 PRO A O 1
ATOM 875 N N . TRP A 1 113 ? -19.309 0.445 8.637 1.00 97.06 113 TRP A N 1
ATOM 876 C CA . TRP A 1 113 ? -18.355 -0.519 8.068 1.00 97.06 113 TRP A CA 1
ATOM 877 C C . TRP A 1 113 ? -17.575 -1.307 9.133 1.00 97.06 113 TRP A C 1
ATOM 879 O O . TRP A 1 113 ? -17.142 -2.430 8.862 1.00 97.06 113 TRP A O 1
ATOM 889 N N . ALA A 1 114 ? -17.367 -0.732 10.321 1.00 98.38 114 ALA A N 1
ATOM 890 C CA . ALA A 1 114 ? -16.712 -1.406 11.434 1.00 98.38 114 ALA A CA 1
ATOM 891 C C . ALA A 1 114 ? -17.502 -1.263 12.740 1.00 98.38 114 ALA A C 1
ATOM 893 O O . ALA A 1 114 ? -18.001 -0.180 13.046 1.00 98.38 114 ALA A O 1
ATOM 894 N N . ASP A 1 115 ? -17.548 -2.347 13.512 1.00 98.50 115 ASP A N 1
ATOM 895 C CA . ASP A 1 115 ? -18.049 -2.402 14.887 1.00 98.50 115 ASP A CA 1
ATOM 896 C C . ASP A 1 115 ? -16.878 -2.690 15.849 1.00 98.50 115 ASP A C 1
ATOM 898 O O . ASP A 1 115 ? -16.465 -3.847 15.985 1.00 98.50 115 ASP A O 1
ATOM 902 N N . PRO A 1 116 ? -16.297 -1.661 16.495 1.00 98.62 116 PRO A N 1
ATOM 903 C CA . PRO A 1 116 ? -15.144 -1.836 17.378 1.00 98.62 116 PRO A CA 1
ATOM 904 C C . PRO A 1 116 ? -15.449 -2.580 18.686 1.00 98.62 116 PRO A C 1
ATOM 906 O O . PRO A 1 116 ? -14.509 -2.944 19.387 1.00 98.62 116 PRO A O 1
ATOM 909 N N . ASP A 1 117 ? -16.724 -2.809 19.020 1.00 98.56 117 ASP A N 1
ATOM 910 C CA . ASP A 1 117 ? -17.139 -3.539 20.224 1.00 98.56 117 ASP A CA 1
ATOM 911 C C . ASP A 1 117 ? -17.437 -5.029 19.938 1.00 98.56 117 ASP A C 1
ATOM 913 O O . ASP A 1 117 ? -17.761 -5.786 20.855 1.00 98.56 117 ASP A O 1
ATOM 917 N N . ALA A 1 118 ? -17.316 -5.476 18.681 1.00 98.38 118 ALA A N 1
ATOM 918 C CA . ALA A 1 118 ? -17.655 -6.841 18.263 1.00 98.38 118 ALA A CA 1
ATOM 919 C C . ALA A 1 118 ? -16.555 -7.896 18.510 1.00 98.38 118 ALA A C 1
ATOM 921 O O . ALA A 1 118 ? -16.762 -9.075 18.204 1.00 98.38 118 ALA A O 1
ATOM 922 N N . ALA A 1 119 ? -15.384 -7.501 19.018 1.00 98.44 119 ALA A N 1
ATOM 923 C CA . ALA A 1 119 ? -14.285 -8.404 19.363 1.00 98.44 119 ALA A CA 1
ATOM 924 C C . ALA A 1 119 ? -13.397 -7.814 20.470 1.00 98.44 119 ALA A C 1
ATOM 926 O O . ALA A 1 119 ? -13.557 -6.660 20.868 1.00 98.44 119 ALA A O 1
ATOM 927 N N . ASP A 1 120 ? -12.442 -8.611 20.953 1.00 98.44 120 ASP A N 1
ATOM 928 C CA . ASP A 1 120 ? -11.435 -8.143 21.904 1.00 98.44 120 ASP A CA 1
ATOM 929 C C . ASP A 1 120 ? -10.564 -7.020 21.283 1.00 98.44 120 ASP A C 1
ATOM 931 O O . ASP A 1 120 ? -10.094 -7.168 20.148 1.00 98.44 120 ASP A O 1
ATOM 935 N N . PRO A 1 121 ? -10.308 -5.901 21.992 1.00 98.38 121 PRO A N 1
ATOM 936 C CA . PRO A 1 121 ? -9.514 -4.791 21.462 1.00 98.38 121 PRO A CA 1
ATOM 937 C C . PRO A 1 121 ? -8.113 -5.182 20.982 1.00 98.38 121 PRO A C 1
ATOM 939 O O . PRO A 1 121 ? -7.632 -4.630 19.992 1.00 98.38 121 PRO A O 1
ATOM 942 N N . GLU A 1 122 ? -7.452 -6.138 21.639 1.00 97.94 122 GLU A N 1
ATOM 943 C CA . GLU A 1 122 ? -6.123 -6.588 21.222 1.00 97.94 122 GLU A CA 1
ATOM 944 C C . GLU A 1 122 ? -6.207 -7.506 19.994 1.00 97.94 122 GLU A C 1
ATOM 946 O O . GLU A 1 122 ? -5.319 -7.479 19.143 1.00 97.94 122 GLU A O 1
ATOM 951 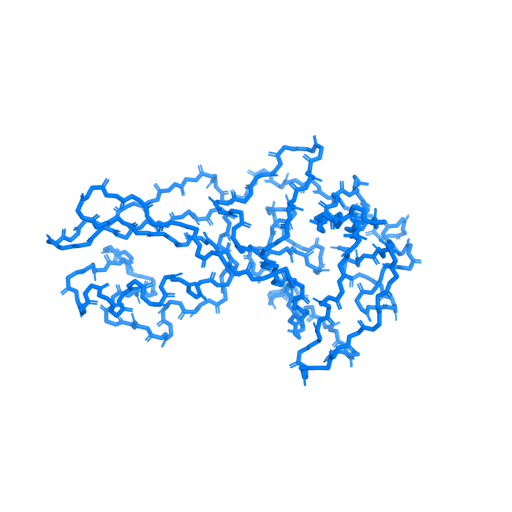N N . GLU A 1 123 ? -7.290 -8.268 19.821 1.00 98.44 123 GLU A N 1
ATOM 952 C CA . GLU A 1 123 ? -7.557 -8.977 18.564 1.00 98.44 123 GLU A CA 1
ATOM 953 C C . GLU A 1 123 ? -7.728 -8.008 17.383 1.00 98.44 123 GLU A C 1
ATOM 955 O O . GLU A 1 123 ? -7.094 -8.191 16.337 1.00 98.44 123 GLU A O 1
ATOM 960 N N . ILE A 1 124 ? -8.503 -6.936 17.574 1.00 98.69 124 ILE A N 1
ATOM 961 C CA . ILE A 1 124 ? -8.676 -5.867 16.580 1.00 98.69 124 ILE A CA 1
ATOM 962 C C . ILE A 1 124 ? -7.326 -5.217 16.264 1.00 98.69 124 ILE A C 1
ATOM 964 O O . ILE A 1 124 ? -6.950 -5.101 15.093 1.00 98.69 124 ILE A O 1
ATOM 968 N N . ALA A 1 125 ? -6.568 -4.837 17.295 1.00 98.06 125 ALA A N 1
ATOM 969 C CA . ALA A 1 125 ? -5.266 -4.201 17.143 1.00 98.06 125 ALA A CA 1
ATOM 970 C C . ALA A 1 125 ? -4.273 -5.094 16.381 1.00 98.06 125 ALA A C 1
ATOM 972 O O . ALA A 1 125 ? -3.629 -4.624 15.442 1.00 98.06 125 ALA A O 1
ATOM 973 N N . ARG A 1 126 ? -4.183 -6.394 16.705 1.00 97.25 126 ARG A N 1
ATOM 974 C CA . ARG A 1 126 ? -3.321 -7.352 15.981 1.00 97.25 126 ARG A CA 1
ATOM 975 C C . ARG A 1 126 ? -3.656 -7.436 14.495 1.00 97.25 126 ARG A C 1
ATOM 977 O O . ARG A 1 126 ? -2.747 -7.488 13.664 1.00 97.25 126 ARG A O 1
ATOM 984 N N . LEU A 1 127 ? -4.939 -7.433 14.139 1.00 97.56 127 LEU A N 1
ATOM 985 C CA . LEU A 1 127 ? -5.340 -7.442 12.736 1.00 97.56 127 LEU A CA 1
ATOM 986 C C . LEU A 1 127 ? -5.002 -6.119 12.042 1.00 97.56 127 LEU A C 1
ATOM 988 O O . LEU A 1 127 ? -4.499 -6.137 10.918 1.00 97.56 127 LEU A O 1
ATOM 992 N N . ILE A 1 128 ? -5.227 -4.982 12.704 1.00 97.50 128 ILE A N 1
ATOM 993 C CA . ILE A 1 128 ? -4.899 -3.662 12.151 1.00 97.50 128 ILE A CA 1
ATOM 994 C C . ILE A 1 128 ? -3.396 -3.538 11.871 1.00 97.50 128 ILE A C 1
ATOM 996 O O . ILE A 1 128 ? -3.030 -3.134 10.768 1.00 97.50 128 ILE A O 1
ATOM 1000 N N . ARG A 1 129 ? -2.537 -4.000 12.792 1.00 95.56 129 ARG A N 1
ATOM 1001 C CA . ARG A 1 129 ? -1.066 -4.024 12.636 1.00 95.56 129 ARG A CA 1
ATOM 1002 C C . ARG A 1 129 ? -0.576 -4.775 11.394 1.00 95.56 129 ARG A C 1
ATOM 1004 O O . ARG A 1 129 ? 0.557 -4.583 10.971 1.00 95.56 129 ARG A O 1
ATOM 1011 N N . THR A 1 130 ? -1.414 -5.635 10.814 1.00 94.44 130 THR A N 1
ATOM 1012 C CA . THR A 1 130 ? -1.089 -6.456 9.638 1.00 94.44 130 THR A CA 1
ATOM 1013 C C . THR A 1 130 ? -1.848 -6.031 8.378 1.00 94.44 130 THR A C 1
ATOM 1015 O O . THR A 1 130 ? -1.826 -6.749 7.378 1.00 94.44 130 THR A O 1
ATOM 1018 N N . CYS A 1 131 ? -2.525 -4.875 8.392 1.00 95.81 131 CYS A N 1
ATOM 1019 C CA . CYS A 1 131 ? -3.210 -4.316 7.228 1.00 95.81 131 CYS A CA 1
ATOM 1020 C C . CYS A 1 131 ? -2.211 -4.018 6.094 1.00 95.81 131 CYS A C 1
ATOM 1022 O O . CYS A 1 131 ? -1.523 -3.014 6.163 1.00 95.81 131 CYS A O 1
ATOM 1024 N N . PRO A 1 132 ? -2.172 -4.754 4.967 1.00 94.62 132 PRO A N 1
ATOM 1025 C CA . PRO A 1 132 ? -1.036 -4.668 4.036 1.00 94.62 132 PRO A CA 1
ATOM 1026 C C . PRO A 1 132 ? -0.776 -3.294 3.403 1.00 94.62 132 PRO A C 1
ATOM 1028 O O . PRO A 1 132 ? 0.302 -3.058 2.869 1.00 94.62 132 PRO A O 1
ATOM 1031 N N . SER A 1 133 ? -1.767 -2.402 3.407 1.00 96.12 133 SER A N 1
ATOM 1032 C CA . SER A 1 133 ? -1.651 -1.068 2.821 1.00 96.12 133 SER A CA 1
ATOM 1033 C C . SER A 1 133 ? -1.449 0.064 3.826 1.00 96.12 133 SER A C 1
ATOM 1035 O O . SER A 1 133 ? -1.420 1.210 3.391 1.00 96.12 133 SER A O 1
ATOM 1037 N N . GLY A 1 134 ? -1.394 -0.219 5.133 1.00 96.00 134 GLY A N 1
ATOM 1038 C CA . GLY A 1 134 ? -1.311 0.823 6.166 1.00 96.00 134 GLY A CA 1
ATOM 1039 C C . GLY A 1 134 ? -2.582 1.664 6.314 1.00 96.00 134 GLY A C 1
ATOM 1040 O O . GLY A 1 134 ? -2.586 2.670 7.008 1.00 96.00 134 GLY A O 1
ATOM 1041 N N . ALA A 1 135 ? -3.680 1.267 5.661 1.00 96.94 135 ALA A N 1
ATOM 1042 C CA . ALA A 1 135 ? -4.935 2.017 5.665 1.00 96.94 135 ALA A CA 1
ATOM 1043 C C . ALA A 1 135 ? -5.680 1.989 7.003 1.00 96.94 135 ALA A C 1
ATOM 1045 O O . ALA A 1 135 ? -6.631 2.750 7.170 1.00 96.94 135 ALA A O 1
ATOM 1046 N N . LEU A 1 136 ? -5.317 1.076 7.905 1.00 97.44 136 LEU A N 1
ATOM 1047 C CA . LEU A 1 136 ? -5.944 0.942 9.210 1.00 97.44 136 LEU A CA 1
ATOM 1048 C C . LEU A 1 136 ? -4.968 1.376 10.296 1.00 97.44 136 LEU A C 1
ATOM 1050 O O . LEU A 1 136 ? -3.797 1.009 10.268 1.00 97.44 136 LEU A O 1
ATOM 1054 N N . SER A 1 137 ? -5.493 2.101 11.271 1.00 97.62 137 SER A N 1
ATOM 1055 C CA . SER A 1 137 ? -4.830 2.435 12.528 1.00 97.62 137 SER A CA 1
ATOM 1056 C C . SER A 1 137 ? -5.866 2.390 13.651 1.00 97.62 137 SER A C 1
ATOM 1058 O O . SER A 1 137 ? -7.059 2.181 13.404 1.00 97.62 137 SER A O 1
ATOM 1060 N N . TYR A 1 138 ? -5.431 2.514 14.900 1.00 98.38 138 TYR A N 1
ATOM 1061 C CA . TYR A 1 138 ? -6.350 2.486 16.034 1.00 98.38 138 TYR A CA 1
ATOM 1062 C C . TYR A 1 138 ? -5.909 3.420 17.151 1.00 98.38 138 TYR A C 1
ATOM 1064 O O . TYR A 1 138 ? -4.719 3.682 17.312 1.00 98.38 138 TYR A O 1
ATOM 1072 N N . THR A 1 139 ? -6.872 3.875 17.948 1.00 98.62 139 THR A N 1
ATOM 1073 C CA . THR A 1 139 ? -6.615 4.608 19.186 1.00 98.62 139 THR A CA 1
ATOM 1074 C C . THR A 1 139 ? -7.094 3.817 20.392 1.00 98.62 139 THR A C 1
ATOM 1076 O O . THR A 1 139 ? -8.238 3.365 20.433 1.00 98.62 139 THR A O 1
ATOM 1079 N N . VAL A 1 140 ? -6.219 3.679 21.387 1.00 98.12 140 VAL A N 1
ATOM 1080 C CA . VAL A 1 140 ? -6.505 3.091 22.703 1.00 98.12 140 VAL A CA 1
ATOM 1081 C C . VAL A 1 140 ? -5.955 4.051 23.752 1.00 98.12 140 VAL A C 1
ATOM 1083 O O . VAL A 1 140 ? -4.874 4.599 23.579 1.00 98.12 140 VAL A O 1
ATOM 1086 N N . ASN A 1 141 ? -6.711 4.311 24.822 1.00 95.56 141 ASN A N 1
ATOM 1087 C CA . ASN A 1 141 ? -6.311 5.233 25.900 1.00 95.56 141 ASN A CA 1
ATOM 1088 C C . ASN A 1 141 ? -5.878 6.639 25.421 1.00 95.56 141 ASN A C 1
ATOM 1090 O O . ASN A 1 141 ? -5.054 7.289 26.057 1.00 95.56 141 ASN A O 1
ATOM 1094 N N . GLY A 1 142 ? -6.431 7.115 24.300 1.00 95.44 142 GLY A N 1
ATOM 1095 C CA . GLY A 1 142 ? -6.087 8.413 23.708 1.00 95.44 142 GLY A CA 1
ATOM 1096 C C . GLY A 1 142 ? -4.792 8.432 22.885 1.00 95.44 142 GLY A C 1
ATOM 1097 O O . GLY A 1 142 ? -4.457 9.473 22.327 1.00 95.44 142 GLY A O 1
ATOM 1098 N N . GLU A 1 143 ? -4.090 7.306 22.759 1.00 97.31 143 GLU A N 1
ATOM 1099 C CA . GLU A 1 143 ? -2.875 7.176 21.953 1.00 97.31 143 GLU A CA 1
ATOM 1100 C C . GLU A 1 143 ? -3.194 6.590 20.573 1.00 97.31 143 GLU A C 1
ATOM 1102 O O . GLU A 1 143 ? -3.867 5.566 20.464 1.00 97.31 143 GLU A O 1
ATOM 1107 N N . LEU A 1 144 ? -2.731 7.247 19.505 1.00 97.00 144 LEU A N 1
ATOM 1108 C CA . LEU A 1 144 ? -2.852 6.753 18.132 1.00 97.00 144 LEU A CA 1
ATOM 1109 C C . LEU A 1 144 ? -1.712 5.785 17.810 1.00 97.00 144 LEU A C 1
ATOM 1111 O O . LEU A 1 144 ? -0.544 6.166 17.799 1.00 97.00 144 LEU A O 1
ATOM 1115 N N . HIS A 1 145 ? -2.070 4.565 17.433 1.00 96.12 145 HIS A N 1
ATOM 1116 C CA . HIS A 1 145 ? -1.145 3.531 17.000 1.00 96.12 145 HIS A CA 1
ATOM 1117 C C . HIS A 1 145 ? -1.268 3.307 15.496 1.00 96.12 145 HIS A C 1
ATOM 1119 O O . HIS A 1 145 ? -2.241 2.713 15.017 1.00 96.12 145 HIS A O 1
ATOM 1125 N N . LYS A 1 146 ? -0.251 3.747 14.757 1.00 93.56 146 LYS A N 1
ATOM 1126 C CA . LYS A 1 146 ? -0.158 3.562 13.303 1.00 93.56 146 LYS A CA 1
ATOM 1127 C C . LYS A 1 146 ? 1.206 3.076 12.811 1.00 93.56 146 LYS A C 1
ATOM 1129 O O . LYS A 1 146 ? 1.301 2.693 11.657 1.00 93.56 146 LYS A O 1
ATOM 1134 N N . ASP A 1 147 ? 2.229 3.061 13.667 1.00 88.50 147 ASP A N 1
ATOM 1135 C CA . ASP A 1 147 ? 3.598 2.666 13.320 1.00 88.50 147 ASP A CA 1
ATOM 1136 C C . ASP A 1 147 ? 4.053 1.497 14.217 1.00 88.50 147 ASP A C 1
ATOM 1138 O O . ASP A 1 147 ? 3.864 1.545 15.435 1.00 88.50 147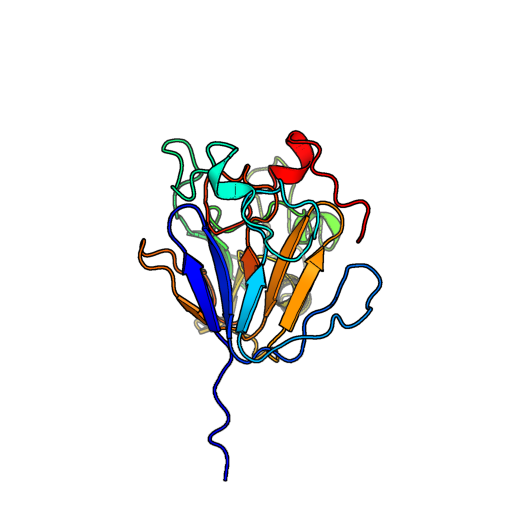 ASP A O 1
ATOM 1142 N N . TYR A 1 148 ? 4.627 0.438 13.627 1.00 83.94 148 TYR A N 1
ATOM 1143 C CA . TYR A 1 148 ? 4.858 -0.854 14.304 1.00 83.94 148 TYR A CA 1
ATOM 1144 C C . TYR A 1 148 ? 6.303 -1.388 14.204 1.00 83.94 148 TYR A C 1
ATOM 1146 O O . TYR A 1 148 ? 6.587 -2.488 14.675 1.00 83.94 148 TYR A O 1
ATOM 1154 N N . SER A 1 149 ? 7.232 -0.581 13.678 1.00 81.12 149 SER A N 1
ATOM 1155 C CA . SER A 1 149 ? 8.677 -0.854 13.590 1.00 81.12 149 SER A CA 1
ATOM 1156 C C . SER A 1 149 ? 9.047 -2.141 12.839 1.00 81.12 149 SER A C 1
ATOM 1158 O O . SER A 1 149 ? 9.858 -2.941 13.313 1.00 81.12 149 SER A O 1
ATOM 1160 N N . HIS A 1 150 ? 8.494 -2.346 11.643 1.00 84.06 150 HIS A N 1
ATOM 1161 C CA . HIS A 1 150 ? 8.944 -3.419 10.756 1.00 84.06 150 HIS A CA 1
ATOM 1162 C C . HIS A 1 150 ? 10.324 -3.125 10.144 1.00 84.06 150 HIS A C 1
ATOM 1164 O O . HIS A 1 150 ? 10.671 -1.984 9.832 1.00 84.06 150 HIS A O 1
ATOM 1170 N N . GLY A 1 151 ? 11.110 -4.183 9.920 1.00 91.94 151 GLY A N 1
ATOM 1171 C CA . GLY A 1 151 ? 12.343 -4.089 9.138 1.00 91.94 151 GLY A CA 1
ATOM 1172 C C . GLY A 1 151 ? 12.066 -3.715 7.673 1.00 91.94 151 GLY A C 1
ATOM 1173 O O . GLY A 1 151 ? 10.962 -3.962 7.170 1.00 91.94 151 GLY A O 1
ATOM 1174 N N . PRO A 1 152 ? 13.058 -3.141 6.968 1.00 95.81 152 PRO A N 1
ATOM 1175 C CA . PRO A 1 152 ? 12.896 -2.779 5.572 1.00 95.81 152 PRO A CA 1
ATOM 1176 C C . PRO A 1 152 ? 12.645 -4.025 4.727 1.00 95.81 152 PRO A C 1
ATOM 1178 O O . PRO A 1 152 ? 13.398 -4.992 4.831 1.00 95.81 152 PRO A O 1
ATOM 1181 N N . GLU A 1 153 ? 11.626 -4.005 3.876 1.00 97.00 153 GLU A N 1
ATOM 1182 C CA . GLU A 1 153 ? 11.350 -5.036 2.878 1.00 97.00 153 GLU A CA 1
ATOM 1183 C C . GLU A 1 153 ? 10.444 -4.505 1.762 1.00 97.00 153 GLU A C 1
ATOM 1185 O O . GLU A 1 153 ? 9.579 -3.653 1.969 1.00 97.00 153 GLU A O 1
ATOM 1190 N N . ILE A 1 154 ? 10.624 -5.061 0.563 1.00 98.44 154 ILE A N 1
ATOM 1191 C CA . ILE A 1 154 ? 9.608 -5.036 -0.485 1.00 98.44 154 ILE A CA 1
ATOM 1192 C C . ILE A 1 154 ? 9.206 -6.477 -0.816 1.00 98.44 154 ILE A C 1
ATOM 1194 O O . ILE A 1 154 ? 10.027 -7.279 -1.263 1.00 98.44 154 ILE A O 1
ATOM 1198 N N . PHE A 1 155 ? 7.923 -6.793 -0.657 1.00 97.75 155 PHE A N 1
ATOM 1199 C CA . PHE A 1 155 ? 7.322 -8.059 -1.063 1.00 97.75 155 PHE A CA 1
ATOM 1200 C C . PHE A 1 155 ? 6.495 -7.877 -2.340 1.00 97.75 155 PHE A C 1
ATOM 1202 O O . PHE A 1 155 ? 5.550 -7.087 -2.393 1.00 97.75 155 PHE A O 1
ATOM 1209 N N . VAL A 1 156 ? 6.834 -8.619 -3.392 1.00 98.12 156 VAL A N 1
ATOM 1210 C CA . VAL A 1 156 ? 6.139 -8.581 -4.682 1.00 98.12 156 VAL A CA 1
ATOM 1211 C C . VAL A 1 156 ? 4.961 -9.556 -4.650 1.00 98.12 156 VAL A C 1
ATOM 1213 O O . VAL A 1 156 ? 5.143 -10.764 -4.825 1.00 98.12 156 VAL A O 1
ATOM 1216 N N . LEU A 1 157 ? 3.732 -9.053 -4.490 1.00 96.44 157 LEU A N 1
ATOM 1217 C CA . LEU A 1 157 ? 2.542 -9.907 -4.551 1.00 96.44 157 LEU A CA 1
ATOM 1218 C C . LEU A 1 157 ? 2.318 -10.446 -5.967 1.00 96.44 157 LEU A C 1
ATOM 1220 O O . LEU A 1 157 ? 2.437 -9.715 -6.957 1.00 96.44 157 LEU A O 1
ATOM 1224 N N . LYS A 1 158 ? 1.944 -11.726 -6.067 1.00 96.19 158 LYS A N 1
ATOM 1225 C CA . LYS A 1 158 ? 1.525 -12.340 -7.332 1.00 96.19 158 LYS A CA 1
ATOM 1226 C C . LYS A 1 158 ? 0.328 -11.584 -7.891 1.00 96.19 158 LYS A C 1
ATOM 1228 O O . LYS A 1 158 ? -0.620 -11.337 -7.153 1.00 96.19 158 LYS A O 1
ATOM 1233 N N . ASP A 1 159 ? 0.398 -11.201 -9.167 1.00 97.06 159 ASP A N 1
ATOM 1234 C CA . ASP A 1 159 ? -0.663 -10.453 -9.863 1.00 97.06 159 ASP A CA 1
ATOM 1235 C C . ASP A 1 159 ? -1.114 -9.164 -9.134 1.00 97.06 159 ASP A C 1
ATOM 1237 O O . ASP A 1 159 ? -2.191 -8.629 -9.386 1.00 97.06 159 ASP A O 1
ATOM 1241 N N . GLY A 1 160 ? -0.284 -8.648 -8.222 1.00 96.62 160 GLY A N 1
ATOM 1242 C CA . GLY A 1 160 ? -0.677 -7.637 -7.246 1.00 96.62 160 GLY A CA 1
ATOM 1243 C C . GLY A 1 160 ? 0.369 -6.542 -7.036 1.00 96.62 160 GLY A C 1
ATOM 1244 O O . GLY A 1 160 ? 1.313 -6.417 -7.822 1.00 96.62 160 GLY A O 1
ATOM 1245 N N . PRO A 1 161 ? 0.189 -5.705 -6.002 1.00 98.25 161 PRO A N 1
ATOM 1246 C CA . PRO A 1 161 ? 1.076 -4.585 -5.706 1.00 98.25 161 PRO A CA 1
ATOM 1247 C C . PRO A 1 161 ? 2.429 -5.021 -5.127 1.00 98.25 161 PRO A C 1
ATOM 1249 O O . PRO A 1 161 ? 2.685 -6.202 -4.888 1.00 98.25 161 PRO A O 1
ATOM 1252 N N . TYR A 1 162 ? 3.292 -4.038 -4.887 1.00 98.62 162 TYR A N 1
ATOM 1253 C CA . TYR A 1 162 ? 4.392 -4.193 -3.940 1.00 98.62 162 TYR A CA 1
ATOM 1254 C C . TYR A 1 162 ? 3.875 -3.872 -2.537 1.00 98.62 162 TYR A C 1
ATOM 1256 O O . TYR A 1 162 ? 3.365 -2.771 -2.332 1.00 98.62 162 TYR A O 1
ATOM 1264 N N . ASN A 1 163 ? 4.020 -4.792 -1.588 1.00 97.88 163 ASN A N 1
ATOM 1265 C CA . ASN A 1 163 ? 3.878 -4.469 -0.171 1.00 97.88 163 ASN A CA 1
ATOM 1266 C C . ASN A 1 163 ? 5.240 -4.008 0.334 1.00 97.88 163 ASN A C 1
ATOM 1268 O O . ASN A 1 163 ? 6.231 -4.716 0.162 1.00 97.88 163 ASN A O 1
ATOM 1272 N N . VAL A 1 164 ? 5.288 -2.821 0.913 1.00 97.88 164 VAL A N 1
ATOM 1273 C CA . VAL A 1 164 ? 6.512 -2.200 1.404 1.00 97.88 164 VAL A CA 1
ATOM 1274 C C . VAL A 1 164 ? 6.415 -2.101 2.915 1.00 97.88 164 VAL A C 1
ATOM 1276 O O . VAL A 1 164 ? 5.378 -1.671 3.410 1.00 97.88 164 VAL A O 1
ATOM 1279 N N . THR A 1 165 ? 7.473 -2.472 3.632 1.00 96.56 165 THR A N 1
ATOM 1280 C CA . THR A 1 165 ? 7.593 -2.287 5.085 1.00 96.56 165 THR A CA 1
ATOM 1281 C C . THR A 1 165 ? 8.916 -1.607 5.407 1.00 96.56 165 THR A C 1
ATOM 1283 O O . THR A 1 165 ? 9.909 -1.916 4.760 1.00 96.56 165 THR A O 1
ATOM 1286 N N . GLY A 1 166 ? 8.963 -0.681 6.364 1.00 94.38 166 GLY A N 1
ATOM 1287 C CA . GLY A 1 166 ? 10.205 -0.085 6.876 1.00 94.38 166 GLY A CA 1
ATOM 1288 C C . GLY A 1 166 ? 11.076 0.641 5.838 1.00 94.38 166 GLY A C 1
ATOM 1289 O O . GLY A 1 166 ? 12.279 0.796 6.047 1.00 94.38 166 GLY A O 1
ATOM 1290 N N . VAL A 1 167 ? 10.511 1.057 4.698 1.00 95.81 167 VAL A N 1
ATOM 1291 C CA . VAL A 1 167 ? 11.231 1.770 3.630 1.00 95.81 167 VAL A CA 1
ATOM 1292 C C . VAL A 1 1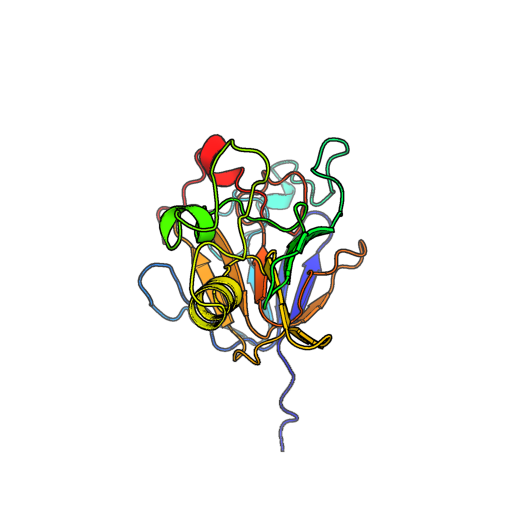67 ? 10.564 3.115 3.380 1.00 95.81 167 VAL A C 1
ATOM 1294 O O . VAL A 1 167 ? 9.359 3.193 3.139 1.00 95.81 167 VAL A O 1
ATOM 1297 N N . ARG A 1 168 ? 11.355 4.187 3.379 1.00 95.19 168 ARG A N 1
ATOM 1298 C CA . ARG A 1 168 ? 10.861 5.552 3.163 1.00 95.19 168 ARG A CA 1
ATOM 1299 C C . ARG A 1 168 ? 10.404 5.767 1.717 1.00 95.19 168 ARG A C 1
ATOM 1301 O O . ARG A 1 168 ? 11.123 5.396 0.789 1.00 95.19 168 ARG A O 1
ATOM 1308 N N . LEU A 1 169 ? 9.252 6.415 1.531 1.00 96.69 169 LEU A N 1
ATOM 1309 C CA . LEU A 1 169 ? 8.753 6.843 0.220 1.00 96.69 169 LEU A CA 1
ATOM 1310 C C . LEU A 1 169 ? 9.087 8.319 -0.032 1.00 96.69 169 LEU A C 1
ATOM 1312 O O . LEU A 1 169 ? 8.720 9.181 0.760 1.00 96.69 169 LEU A O 1
ATOM 1316 N N . ASP A 1 170 ? 9.730 8.591 -1.162 1.00 95.81 170 ASP A N 1
ATOM 1317 C CA . ASP A 1 170 ? 10.043 9.922 -1.675 1.00 95.81 170 ASP A CA 1
ATOM 1318 C C . ASP A 1 170 ? 9.300 10.158 -2.988 1.00 95.81 170 ASP A C 1
ATOM 1320 O O . ASP A 1 170 ? 9.771 9.763 -4.061 1.00 95.81 170 ASP A O 1
ATOM 1324 N N . ASP A 1 171 ? 8.145 10.811 -2.914 1.00 94.56 171 ASP A N 1
ATOM 1325 C CA . ASP A 1 171 ? 7.370 11.190 -4.092 1.00 94.56 171 ASP A CA 1
ATOM 1326 C C . ASP A 1 171 ? 7.442 12.710 -4.332 1.00 94.56 171 ASP A C 1
ATOM 1328 O O . ASP A 1 171 ? 6.894 13.472 -3.531 1.00 94.56 171 ASP A O 1
ATOM 1332 N N . PRO A 1 172 ? 8.093 13.180 -5.417 1.00 89.19 172 PRO A N 1
ATOM 1333 C CA . PRO A 1 172 ? 8.114 14.597 -5.787 1.00 89.19 172 PRO A CA 1
ATOM 1334 C C . PRO A 1 172 ? 6.721 15.200 -6.007 1.00 89.19 172 PRO A C 1
ATOM 1336 O O . PRO A 1 172 ? 6.561 16.408 -5.848 1.00 89.19 172 PRO A O 1
ATOM 1339 N N . ASP A 1 173 ? 5.725 14.371 -6.336 1.00 87.44 173 ASP A N 1
ATOM 1340 C CA . ASP A 1 173 ? 4.339 14.798 -6.549 1.00 87.44 173 ASP A CA 1
ATOM 1341 C C . ASP A 1 173 ? 3.535 14.866 -5.227 1.00 87.44 173 ASP A C 1
ATOM 1343 O O . ASP A 1 173 ? 2.338 15.157 -5.223 1.00 87.44 173 ASP A O 1
ATOM 1347 N N . GLY A 1 174 ? 4.195 14.633 -4.083 1.00 89.06 174 GLY A N 1
ATOM 1348 C CA . GLY A 1 174 ? 3.659 14.897 -2.745 1.00 89.06 174 GLY A CA 1
ATOM 1349 C C . GLY A 1 174 ? 2.841 13.764 -2.127 1.00 89.06 174 GLY A C 1
ATOM 1350 O O . GLY A 1 174 ? 2.174 13.985 -1.117 1.00 89.06 174 GLY A O 1
ATOM 1351 N N . SER A 1 175 ? 2.865 12.553 -2.691 1.00 91.25 175 SER A N 1
ATOM 1352 C CA . SER A 1 175 ? 2.184 11.414 -2.065 1.00 91.25 175 SER A CA 1
ATOM 1353 C C . SER A 1 175 ? 2.887 10.981 -0.781 1.00 91.25 175 SER A C 1
ATOM 1355 O O . SER A 1 175 ? 4.084 10.695 -0.782 1.00 91.25 175 SER A O 1
ATOM 1357 N N . VAL A 1 176 ? 2.115 10.844 0.294 1.00 92.00 176 VAL A N 1
ATOM 1358 C CA . VAL A 1 176 ? 2.592 10.396 1.607 1.00 92.00 176 VAL A CA 1
ATOM 1359 C C . VAL A 1 176 ? 1.764 9.182 2.035 1.00 92.00 176 VAL A C 1
ATOM 1361 O O . VAL A 1 176 ? 0.544 9.210 1.871 1.00 92.00 176 VAL A O 1
ATOM 1364 N N . PRO A 1 177 ? 2.384 8.085 2.507 1.00 93.19 177 PRO A N 1
ATOM 1365 C CA . PRO A 1 177 ? 1.631 6.966 3.058 1.00 93.19 177 PRO A CA 1
ATOM 1366 C C . PRO A 1 177 ? 1.024 7.348 4.418 1.00 93.19 177 PRO A C 1
ATOM 1368 O O . PRO A 1 177 ? 1.578 8.176 5.137 1.00 93.19 177 PRO A O 1
ATOM 1371 N N . GLU A 1 178 ? -0.087 6.714 4.798 1.00 93.50 178 GLU A N 1
ATOM 1372 C CA . GLU A 1 178 ? -0.750 6.954 6.097 1.00 93.50 178 GLU A CA 1
ATOM 1373 C C . GLU A 1 178 ? 0.183 6.668 7.294 1.00 93.50 178 GLU A C 1
ATOM 1375 O O . GLU A 1 178 ? 0.181 7.371 8.311 1.00 93.50 178 GLU A O 1
ATOM 1380 N N . THR A 1 179 ? 1.035 5.657 7.129 1.00 91.06 179 THR A N 1
ATOM 1381 C CA . THR A 1 179 ? 2.107 5.273 8.047 1.00 91.06 179 THR A CA 1
ATOM 1382 C C . THR A 1 179 ? 3.414 5.076 7.277 1.00 91.06 179 THR A C 1
ATOM 1384 O O . THR A 1 179 ? 3.415 4.670 6.113 1.00 91.06 179 THR A O 1
ATOM 1387 N N . GLN A 1 180 ? 4.546 5.353 7.928 1.00 83.62 180 GLN A N 1
ATOM 1388 C CA . GLN A 1 180 ? 5.869 5.052 7.368 1.00 83.62 180 GLN A CA 1
ATOM 1389 C C . GLN A 1 180 ? 6.280 3.587 7.571 1.00 83.62 180 GLN A C 1
ATOM 1391 O O . GLN A 1 180 ? 7.272 3.141 6.997 1.00 83.62 180 GLN A O 1
ATOM 1396 N N . ASP A 1 181 ? 5.521 2.844 8.374 1.00 90.25 181 ASP A N 1
ATOM 1397 C CA . ASP A 1 181 ? 5.799 1.463 8.726 1.00 90.25 181 ASP A CA 1
ATOM 1398 C C . ASP A 1 181 ? 5.504 0.502 7.575 1.00 90.25 181 ASP A C 1
ATOM 1400 O O . ASP A 1 181 ? 6.348 -0.333 7.263 1.00 90.25 181 ASP A O 1
ATOM 1404 N N . HIS A 1 182 ? 4.350 0.624 6.912 1.00 95.94 182 HIS A N 1
ATOM 1405 C CA . HIS A 1 182 ? 4.023 -0.202 5.753 1.00 95.94 182 HIS A CA 1
ATOM 1406 C C . HIS A 1 182 ? 2.962 0.412 4.833 1.00 95.94 182 HIS A C 1
ATOM 1408 O O . HIS A 1 182 ? 2.049 1.108 5.265 1.00 95.94 182 HIS A O 1
ATOM 1414 N N . TYR A 1 183 ? 3.063 0.138 3.533 1.00 97.50 183 TYR A N 1
ATOM 1415 C CA . TYR A 1 183 ? 2.126 0.628 2.519 1.00 97.50 183 TYR A CA 1
ATOM 1416 C C . TYR A 1 183 ? 2.167 -0.236 1.253 1.00 97.50 183 TYR A C 1
ATOM 1418 O O . TYR A 1 183 ? 3.086 -1.026 1.039 1.00 97.50 183 TYR A O 1
ATOM 1426 N N . ALA A 1 184 ? 1.169 -0.079 0.378 1.00 98.31 184 ALA A N 1
ATOM 1427 C CA . ALA A 1 184 ? 1.061 -0.848 -0.863 1.00 98.31 184 ALA A CA 1
ATOM 1428 C C . ALA A 1 184 ? 1.227 0.043 -2.103 1.00 98.31 184 ALA A C 1
ATOM 1430 O O . ALA A 1 184 ? 0.416 0.938 -2.348 1.00 98.31 184 ALA A O 1
ATOM 1431 N N . LEU A 1 185 ? 2.234 -0.237 -2.932 1.00 98.56 185 LEU A N 1
ATOM 1432 C CA . LEU A 1 185 ? 2.515 0.502 -4.165 1.00 98.56 185 LEU A CA 1
ATOM 1433 C C . LEU A 1 185 ? 1.934 -0.187 -5.406 1.00 98.56 185 LEU A C 1
ATOM 1435 O O . LEU A 1 185 ? 2.033 -1.403 -5.589 1.00 98.56 185 LEU A O 1
ATOM 1439 N N . CYS A 1 186 ? 1.349 0.606 -6.302 1.00 98.38 186 CYS A N 1
ATOM 1440 C CA . CYS A 1 186 ? 0.778 0.133 -7.555 1.00 98.38 186 CYS A CA 1
ATOM 1441 C C . CYS A 1 186 ? 1.857 -0.422 -8.491 1.00 98.38 186 CYS A C 1
ATOM 1443 O O . CYS A 1 186 ? 2.779 0.274 -8.901 1.00 98.38 186 CYS A O 1
ATOM 1445 N N . ARG A 1 187 ? 1.666 -1.665 -8.928 1.00 98.06 187 ARG A N 1
ATOM 1446 C CA . ARG A 1 187 ? 2.564 -2.344 -9.871 1.00 98.06 187 ARG A CA 1
ATOM 1447 C C . ARG A 1 187 ? 1.986 -2.511 -11.275 1.00 98.06 187 ARG A C 1
ATOM 1449 O O . ARG A 1 187 ? 2.728 -2.521 -12.248 1.00 98.06 187 ARG A O 1
ATOM 1456 N N . CYS A 1 188 ? 0.660 -2.601 -11.377 1.00 97.94 188 CYS A N 1
ATOM 1457 C CA . CYS A 1 188 ? -0.060 -2.873 -12.625 1.00 97.94 188 CYS A CA 1
ATOM 1458 C C . CYS A 1 188 ? -0.252 -1.648 -13.538 1.00 97.94 188 CYS A C 1
ATOM 1460 O O . CYS A 1 188 ? -0.772 -1.782 -14.640 1.00 97.94 188 CYS A O 1
ATOM 1462 N N . GLY A 1 189 ? 0.078 -0.443 -13.062 1.00 97.56 189 GLY A N 1
ATOM 1463 C CA . GLY A 1 189 ? -0.150 0.819 -13.773 1.00 97.56 189 GLY A CA 1
ATOM 1464 C C . GLY A 1 189 ? -1.600 1.324 -13.805 1.00 97.56 189 GLY A C 1
ATOM 1465 O O . GLY A 1 189 ? -1.836 2.405 -14.336 1.00 97.56 189 GLY A O 1
ATOM 1466 N N . LYS A 1 190 ? -2.575 0.598 -13.239 1.00 97.56 190 LYS A N 1
ATOM 1467 C CA . LYS A 1 190 ? -4.015 0.915 -13.361 1.00 97.56 190 LYS A CA 1
ATOM 1468 C C . LYS A 1 190 ? -4.656 1.590 -12.149 1.00 97.56 190 LYS A C 1
ATOM 1470 O O . LYS A 1 190 ? -5.835 1.919 -12.219 1.00 97.56 190 LYS A O 1
ATOM 1475 N N . SER A 1 191 ? -3.915 1.788 -11.058 1.00 97.44 191 SER A N 1
ATOM 1476 C CA . SER A 1 191 ? -4.445 2.490 -9.882 1.00 97.44 191 SER A CA 1
ATOM 1477 C C . SER A 1 191 ? -4.850 3.920 -10.225 1.00 97.44 191 SER A C 1
ATOM 1479 O O . SER A 1 191 ? -4.136 4.594 -10.963 1.00 97.44 191 SER A O 1
ATOM 1481 N N . ARG A 1 192 ? -5.949 4.404 -9.655 1.00 96.50 192 ARG A N 1
ATOM 1482 C CA . ARG A 1 192 ? -6.351 5.815 -9.710 1.00 96.50 192 ARG A CA 1
ATOM 1483 C C . ARG A 1 192 ? -5.615 6.675 -8.703 1.00 96.50 192 ARG A C 1
ATOM 1485 O O . ARG A 1 192 ? -5.500 7.880 -8.899 1.00 96.50 192 ARG A O 1
ATOM 1492 N N . ASN A 1 193 ? -5.103 6.062 -7.642 1.00 96.50 193 ASN A N 1
ATOM 1493 C CA . ASN A 1 193 ? -4.408 6.747 -6.564 1.00 96.50 193 ASN A CA 1
ATOM 1494 C C . ASN A 1 193 ? -2.893 6.490 -6.589 1.00 96.50 193 ASN A C 1
ATOM 1496 O O . ASN A 1 193 ? -2.275 6.237 -5.557 1.00 96.50 193 ASN A O 1
ATOM 1500 N N . LYS A 1 194 ? -2.267 6.517 -7.773 1.00 96.62 194 LYS A N 1
ATOM 1501 C CA . LYS A 1 194 ? -0.811 6.326 -7.886 1.00 96.62 194 LYS A CA 1
ATOM 1502 C C . LYS A 1 194 ? -0.075 7.322 -6.964 1.00 96.62 194 LYS A C 1
ATOM 1504 O O . LYS A 1 194 ? -0.544 8.445 -6.796 1.00 96.62 194 LYS A O 1
ATOM 1509 N N . PRO A 1 195 ? 1.031 6.907 -6.323 1.00 97.38 195 PRO A N 1
ATOM 1510 C CA . PRO A 1 195 ? 1.730 5.633 -6.460 1.00 97.38 195 PRO A CA 1
ATOM 1511 C C . PRO A 1 195 ? 1.111 4.477 -5.656 1.00 97.38 195 PRO A C 1
ATOM 1513 O O . PRO A 1 195 ? 1.619 3.363 -5.760 1.00 97.38 195 PRO A O 1
ATOM 1516 N N . PHE A 1 196 ? 0.042 4.690 -4.890 1.00 98.06 196 PHE A N 1
ATOM 1517 C CA . PHE A 1 196 ? -0.578 3.653 -4.066 1.00 98.06 196 PHE A CA 1
ATOM 1518 C C . PHE A 1 196 ? -1.441 2.699 -4.887 1.00 98.06 196 PHE A C 1
ATOM 1520 O O . PHE A 1 196 ? -1.979 3.047 -5.940 1.00 98.06 196 PHE A O 1
ATOM 1527 N N . CYS A 1 197 ? -1.549 1.458 -4.429 1.00 98.12 197 CYS A N 1
ATOM 1528 C CA . CYS A 1 197 ? -2.485 0.489 -4.983 1.00 98.12 197 CYS A CA 1
ATOM 1529 C C . CYS A 1 197 ? -3.893 0.743 -4.439 1.00 98.12 197 CYS A C 1
ATOM 1531 O O . CYS A 1 197 ? -4.057 0.867 -3.235 1.00 98.12 197 CYS A O 1
ATOM 1533 N N . ASP A 1 198 ? -4.900 0.710 -5.312 1.00 96.94 198 ASP A N 1
ATOM 1534 C CA . ASP A 1 198 ? -6.329 0.849 -4.982 1.00 96.94 198 ASP A CA 1
ATOM 1535 C C . ASP A 1 198 ? -7.143 -0.423 -5.316 1.00 96.94 198 ASP A C 1
ATOM 1537 O O . ASP A 1 198 ? -8.370 -0.408 -5.384 1.00 96.94 198 ASP A O 1
ATOM 1541 N N . GLY A 1 199 ? -6.457 -1.537 -5.593 1.00 96.38 199 GLY A N 1
ATOM 1542 C CA . GLY A 1 199 ? -7.073 -2.832 -5.908 1.00 96.38 199 GLY A CA 1
ATOM 1543 C C . GLY A 1 199 ? -7.392 -3.069 -7.389 1.00 96.38 199 GLY A C 1
ATOM 1544 O O . GLY A 1 199 ? -7.689 -4.202 -7.772 1.00 96.38 199 GLY A O 1
ATOM 1545 N N . ARG A 1 200 ? -7.248 -2.063 -8.265 1.00 96.75 200 ARG A N 1
ATOM 1546 C CA . ARG A 1 200 ? -7.609 -2.173 -9.696 1.00 96.75 200 ARG A CA 1
ATOM 1547 C C . ARG A 1 200 ? -6.849 -3.217 -10.501 1.00 96.75 200 ARG A C 1
ATOM 1549 O O . ARG A 1 200 ? -7.304 -3.585 -11.580 1.00 96.75 200 ARG A O 1
ATOM 1556 N N . HIS A 1 201 ? -5.729 -3.722 -9.991 1.00 97.00 201 HIS A N 1
ATOM 1557 C CA . HIS A 1 201 ? -5.010 -4.840 -10.606 1.00 97.00 201 HIS A CA 1
ATOM 1558 C C . HIS A 1 201 ? -5.918 -6.065 -10.813 1.00 97.00 201 HIS A C 1
ATOM 1560 O O . HIS A 1 201 ? -5.759 -6.763 -11.809 1.00 97.00 201 HIS A O 1
ATOM 1566 N N . SER A 1 202 ? -6.901 -6.278 -9.927 1.00 95.38 202 SER A N 1
ATOM 1567 C CA . SER A 1 202 ? -7.869 -7.374 -10.042 1.00 95.38 202 SE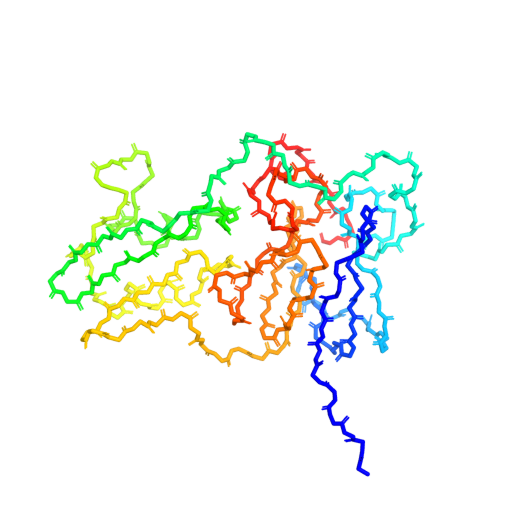R A CA 1
ATOM 1568 C C . SER A 1 202 ? -8.814 -7.177 -11.231 1.00 95.38 202 SER A C 1
ATOM 1570 O O . SER A 1 202 ? -8.917 -8.052 -12.083 1.00 95.38 202 SER A O 1
ATOM 1572 N N . SER A 1 203 ? -9.458 -6.009 -11.341 1.00 95.25 203 SER A N 1
ATOM 1573 C CA . SER A 1 203 ? -10.362 -5.687 -12.461 1.00 95.25 203 SER A CA 1
ATOM 1574 C C . SER A 1 203 ? -9.637 -5.494 -13.793 1.00 95.25 203 SER A C 1
ATOM 1576 O O . SER A 1 203 ? -10.238 -5.638 -14.848 1.00 95.25 203 SER A O 1
ATOM 1578 N N . ALA A 1 204 ? -8.355 -5.131 -13.746 1.00 95.06 204 ALA A N 1
ATOM 1579 C CA . ALA A 1 204 ? -7.500 -5.022 -14.921 1.00 95.06 204 ALA A CA 1
ATOM 1580 C C . ALA A 1 204 ? -6.875 -6.359 -15.340 1.00 95.06 204 ALA A C 1
ATOM 1582 O O . ALA A 1 204 ? -6.075 -6.368 -16.273 1.00 95.06 204 ALA A O 1
ATOM 1583 N N . GLU A 1 205 ? -7.176 -7.447 -14.620 1.00 95.88 205 GLU A N 1
ATOM 1584 C CA . GLU A 1 205 ? -6.640 -8.787 -14.867 1.00 95.88 205 GLU A CA 1
ATOM 1585 C C . GLU A 1 205 ? -5.111 -8.796 -15.010 1.00 95.88 205 GLU A C 1
ATOM 1587 O O . GLU A 1 205 ? -4.546 -9.484 -15.860 1.00 95.88 205 GLU A O 1
ATOM 1592 N N . PHE A 1 206 ? -4.421 -8.007 -14.181 1.00 96.75 206 PHE A N 1
ATOM 1593 C CA . PHE A 1 206 ? -2.966 -7.915 -14.228 1.00 96.75 206 PHE A CA 1
ATOM 1594 C C . PHE A 1 206 ? -2.338 -9.290 -13.972 1.00 96.75 206 PHE A C 1
ATOM 1596 O O . PHE A 1 206 ? -2.729 -10.002 -13.045 1.00 96.75 206 PHE A O 1
ATOM 1603 N N . LYS A 1 207 ? -1.358 -9.667 -14.801 1.00 95.50 207 LYS A N 1
ATOM 1604 C CA . LYS A 1 207 ? -0.661 -10.949 -14.698 1.00 95.50 207 LYS A CA 1
ATOM 1605 C C . LYS A 1 207 ? 0.840 -10.770 -14.668 1.00 95.50 207 LYS A C 1
ATOM 1607 O O . LYS A 1 207 ? 1.429 -10.235 -15.603 1.00 95.50 207 LYS A O 1
ATOM 1612 N N . ASP A 1 208 ? 1.453 -11.333 -13.638 1.00 91.31 208 ASP A N 1
ATOM 1613 C CA . ASP A 1 208 ? 2.894 -11.487 -13.541 1.00 91.31 208 ASP A CA 1
ATOM 1614 C C . ASP A 1 208 ? 3.250 -12.971 -13.534 1.00 91.31 208 ASP A C 1
ATOM 1616 O O . ASP A 1 208 ? 3.329 -13.619 -12.495 1.00 91.31 208 ASP A O 1
ATOM 1620 N N . ARG A 1 209 ? 3.462 -13.527 -14.730 1.00 82.12 209 ARG A N 1
ATOM 1621 C CA . ARG A 1 209 ? 3.723 -14.964 -14.908 1.00 82.12 209 ARG A CA 1
ATOM 1622 C C . ARG A 1 209 ? 5.072 -15.415 -14.339 1.00 82.12 209 ARG A C 1
ATOM 1624 O O . ARG A 1 209 ? 5.291 -16.617 -14.212 1.00 82.12 209 ARG A O 1
ATOM 1631 N N . LYS A 1 210 ? 5.985 -14.481 -14.051 1.00 76.06 210 LYS A N 1
ATOM 1632 C CA . LYS A 1 210 ? 7.326 -14.783 -13.527 1.00 76.06 210 LYS A CA 1
ATOM 1633 C C . LYS A 1 210 ? 7.351 -14.858 -11.996 1.00 76.06 210 LYS A C 1
ATOM 1635 O O . LYS A 1 210 ? 8.319 -15.381 -11.445 1.00 76.06 210 LYS A O 1
ATOM 1640 N N . ASN A 1 211 ? 6.291 -14.388 -11.334 1.00 73.00 211 ASN A N 1
ATOM 1641 C CA . ASN A 1 211 ? 6.138 -14.349 -9.881 1.00 73.00 211 ASN A CA 1
ATOM 1642 C C . ASN A 1 211 ? 5.236 -15.467 -9.341 1.00 73.00 211 ASN A C 1
ATOM 1644 O O . ASN A 1 211 ? 4.143 -15.725 -9.896 1.00 73.00 211 ASN A O 1
#